Protein AF-U5NB11-F1 (afdb_monomer_lite)

pLDDT: mean 80.28, std 16.68, range [33.47, 97.19]

Organism: NCBI:txid946483

Foldseek 3Di:
DDDDDDDDDDDDDDDDDDDDDDDDDPDDPPCPPPPQFQEEEDEFVADDAPPHHYDPDDPQPDLARQLSSLVVLLVVLVPDVPGQKYKYFYHCLCVVLVDDPPVVSVLVCVCCVVVQAQKEFAFDALLCLQQAQAQLLVCCVQPPCLLVLLVLLCVLLVFPPQHSQARAASLLGGDLGMMMGGNVQRVQLSVVLVSSVVSCCVPPDPVSSCQQRPSDDPPSDDRSVSSSSRNVVNSCQQPSVVPGAYEHGYRPVCVPPPPDVLSVVSNVLSNCCLAVVPPVSVVVSLVSSLVVCCVPVNDVVCVVCVCSSDPVDHHRDHHRPRGD

Radius of gyration: 30.48 Å; chains: 1; bounding box: 105×106×72 Å

Structure (mmCIF, N/CA/C/O backbone):
data_AF-U5NB11-F1
#
_entry.id   AF-U5NB11-F1
#
loop_
_atom_site.group_PDB
_atom_site.id
_atom_site.type_symbol
_atom_site.label_atom_id
_atom_site.label_alt_id
_atom_site.label_comp_id
_atom_site.label_asym_id
_atom_site.label_entity_id
_atom_site.label_seq_id
_atom_site.pdbx_PDB_ins_code
_atom_site.Cartn_x
_atom_site.Cartn_y
_atom_site.Cartn_z
_atom_site.occupancy
_atom_site.B_iso_or_equiv
_atom_site.auth_seq_id
_atom_site.auth_comp_id
_atom_site.auth_asym_id
_atom_site.auth_atom_id
_atom_site.pdbx_PDB_model_num
ATOM 1 N N . MET A 1 1 ? -79.108 80.797 36.457 1.00 35.41 1 MET A N 1
ATOM 2 C CA . MET A 1 1 ? -79.088 79.930 37.656 1.00 35.41 1 MET A CA 1
ATOM 3 C C . MET A 1 1 ? -77.693 79.341 37.840 1.00 35.41 1 MET A C 1
ATOM 5 O O . MET A 1 1 ? -77.144 78.838 36.875 1.00 35.41 1 MET A O 1
ATOM 9 N N . ALA A 1 2 ? -77.176 79.454 39.068 1.00 38.00 2 ALA A N 1
ATOM 10 C CA . ALA A 1 2 ? -76.042 78.756 39.694 1.00 38.00 2 ALA A CA 1
ATOM 11 C C . ALA A 1 2 ? -74.640 78.789 39.040 1.00 38.00 2 ALA A C 1
ATOM 13 O O . ALA A 1 2 ? -74.229 77.910 38.292 1.00 38.00 2 ALA A O 1
ATOM 14 N N . THR A 1 3 ? -73.869 79.775 39.501 1.00 40.38 3 THR A N 1
ATOM 15 C CA . THR A 1 3 ? -72.422 79.722 39.758 1.00 40.38 3 THR A CA 1
ATOM 16 C C . THR A 1 3 ? -72.027 78.624 40.760 1.00 40.38 3 THR A C 1
ATOM 18 O O . THR A 1 3 ? -72.857 78.233 41.581 1.00 40.38 3 THR A O 1
ATOM 21 N N . ARG A 1 4 ? -70.724 78.269 40.764 1.00 33.97 4 ARG A N 1
ATOM 22 C CA . ARG A 1 4 ? -69.849 77.749 41.861 1.00 33.97 4 ARG A CA 1
ATOM 23 C C . ARG A 1 4 ? -69.065 76.513 41.393 1.00 33.97 4 ARG A C 1
ATOM 25 O O . ARG A 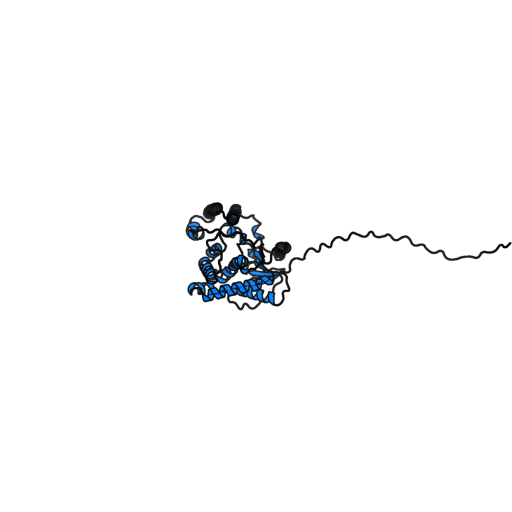1 4 ? -69.596 75.720 40.641 1.00 33.97 4 ARG A O 1
ATOM 32 N N . LYS A 1 5 ? -67.836 76.216 41.815 1.00 35.12 5 LYS A N 1
ATOM 33 C CA . LYS A 1 5 ? -66.834 76.788 42.740 1.00 35.12 5 LYS A CA 1
ATOM 34 C C . LYS A 1 5 ? -65.527 76.017 42.443 1.00 35.12 5 LYS A C 1
ATOM 36 O O . LYS A 1 5 ? -65.604 74.842 42.099 1.00 35.12 5 LYS A O 1
ATOM 41 N N . ALA A 1 6 ? -64.362 76.635 42.633 1.00 43.00 6 ALA A N 1
ATOM 42 C CA . ALA A 1 6 ? -63.059 75.946 42.675 1.00 43.00 6 ALA A CA 1
ATOM 43 C C . ALA A 1 6 ? -62.952 74.971 43.877 1.00 43.00 6 ALA A C 1
ATOM 45 O O . ALA A 1 6 ? -63.687 75.162 44.855 1.00 43.00 6 ALA A O 1
ATOM 46 N N . PRO A 1 7 ? -62.058 73.953 43.837 1.00 42.66 7 PRO A N 1
ATOM 47 C CA . PRO A 1 7 ? -60.785 74.073 44.578 1.00 42.66 7 PRO A CA 1
ATOM 48 C C . PRO A 1 7 ? -59.548 73.329 43.987 1.00 42.66 7 PRO A C 1
ATOM 50 O O . PRO A 1 7 ? -59.654 72.490 43.100 1.00 42.66 7 PRO A O 1
ATOM 53 N N . SER A 1 8 ? -58.377 73.690 44.533 1.00 33.47 8 SER A N 1
ATOM 54 C CA . SER A 1 8 ? -56.966 73.346 44.223 1.00 33.47 8 SER A CA 1
ATOM 55 C C . SER A 1 8 ? -56.512 71.877 44.499 1.00 33.47 8 SER A C 1
ATOM 57 O O . SER A 1 8 ? -57.342 71.024 44.795 1.00 33.47 8 SER A O 1
ATOM 59 N N . PRO A 1 9 ? -55.193 71.554 44.518 1.00 46.91 9 PRO A N 1
ATOM 60 C CA . PRO A 1 9 ? -54.337 71.152 43.392 1.00 46.91 9 PRO A CA 1
ATOM 61 C C . PRO A 1 9 ? -53.817 69.693 43.521 1.00 46.91 9 PRO A C 1
ATOM 63 O O . PRO A 1 9 ? -53.744 69.149 44.622 1.00 46.91 9 PRO A O 1
ATOM 66 N N . LYS A 1 10 ? -53.368 69.053 42.425 1.00 37.28 10 LYS A N 1
ATOM 67 C CA . LYS A 1 10 ? -52.616 67.779 42.490 1.00 37.28 10 LYS A CA 1
ATOM 68 C C . LYS A 1 10 ? -51.433 67.721 41.516 1.00 37.28 10 LYS A C 1
ATOM 70 O O . LYS A 1 10 ? -51.580 67.960 40.325 1.00 37.28 10 LYS A O 1
ATOM 75 N N . ALA A 1 11 ? -50.290 67.388 42.117 1.00 37.72 11 ALA A N 1
ATOM 76 C CA . ALA A 1 11 ? -49.026 66.842 41.620 1.00 37.72 11 ALA A CA 1
ATOM 77 C C . ALA A 1 11 ? -48.863 66.587 40.105 1.00 37.72 11 ALA A C 1
ATOM 79 O O . ALA A 1 11 ? -49.528 65.738 39.515 1.00 37.72 11 ALA A O 1
ATOM 80 N N . SER A 1 12 ? -47.853 67.248 39.530 1.00 38.22 12 SER A N 1
ATOM 81 C CA . SER A 1 12 ? -47.326 67.010 38.184 1.00 38.22 12 SER A CA 1
ATOM 82 C C . SER A 1 12 ? -46.576 65.680 38.091 1.00 38.22 12 SER A C 1
ATOM 84 O O . SER A 1 12 ? -45.553 65.474 38.745 1.00 38.22 12 SER A O 1
ATOM 86 N N . ALA A 1 13 ? -47.067 64.794 37.224 1.00 42.28 13 ALA A N 1
ATOM 87 C CA . ALA A 1 13 ? -46.410 63.556 36.833 1.00 42.28 13 ALA A CA 1
ATOM 88 C C . ALA A 1 13 ? -45.327 63.813 35.770 1.00 42.28 13 ALA A C 1
ATOM 90 O O . ALA A 1 13 ? -45.546 64.485 34.761 1.00 42.28 13 ALA A O 1
ATOM 91 N N . ARG A 1 14 ? -44.145 63.246 36.016 1.00 38.69 14 ARG A N 1
ATOM 92 C CA . ARG A 1 14 ? -42.940 63.291 35.182 1.00 38.69 14 ARG A CA 1
ATOM 93 C C . ARG A 1 14 ? -43.088 62.279 34.036 1.00 38.69 14 ARG A C 1
ATOM 95 O O . ARG A 1 14 ? -43.237 61.086 34.283 1.00 38.69 14 ARG A O 1
ATOM 102 N N . ARG A 1 15 ? -43.091 62.756 32.789 1.00 37.47 15 ARG A N 1
ATOM 103 C CA . ARG A 1 15 ? -43.311 61.949 31.576 1.00 37.47 15 ARG A CA 1
ATOM 104 C C . ARG A 1 15 ? -41.978 61.388 31.062 1.00 37.47 15 ARG A C 1
ATOM 106 O O . ARG A 1 15 ? -41.035 62.145 30.851 1.00 37.47 15 ARG A O 1
ATOM 113 N N . ALA A 1 16 ? -41.915 60.066 30.905 1.00 39.34 16 ALA A N 1
ATOM 114 C CA . ALA A 1 16 ? -40.764 59.321 30.399 1.00 39.34 16 ALA A CA 1
ATOM 115 C C . ALA A 1 16 ? -40.600 59.468 28.873 1.00 39.34 16 ALA A C 1
ATOM 117 O O . ALA A 1 16 ? -41.586 59.567 28.139 1.00 39.34 16 ALA A O 1
ATOM 118 N N . ALA A 1 17 ? -39.343 59.483 28.425 1.00 38.22 17 ALA A N 1
ATOM 119 C CA . ALA A 1 17 ? -38.924 59.575 27.029 1.00 38.22 17 ALA A CA 1
ATOM 120 C C . ALA A 1 17 ? -39.025 58.212 26.300 1.00 38.22 17 ALA A C 1
ATOM 122 O O . ALA A 1 17 ? -38.938 57.167 26.949 1.00 38.22 17 ALA A O 1
ATOM 123 N N . PRO A 1 18 ? -39.221 58.201 24.967 1.00 40.00 18 PRO A N 1
ATOM 124 C CA . PRO A 1 18 ? -39.511 56.989 24.203 1.00 40.00 18 PRO A CA 1
ATOM 125 C C . PRO A 1 18 ? -38.287 56.084 23.985 1.00 40.00 18 PRO A C 1
ATOM 127 O O . PRO A 1 18 ? -37.200 56.530 23.626 1.00 40.00 18 PRO A O 1
ATOM 130 N N . SER A 1 19 ? -38.529 54.785 24.177 1.00 39.59 19 SER A N 1
ATOM 131 C CA . SER A 1 19 ? -37.620 53.658 23.960 1.00 39.59 19 SER A CA 1
ATOM 132 C C . SER A 1 19 ? -37.283 53.479 22.474 1.00 39.59 19 SER A C 1
ATOM 134 O O . SER A 1 19 ? -38.173 53.378 21.627 1.00 39.59 19 SER A O 1
ATOM 136 N N . GLN A 1 20 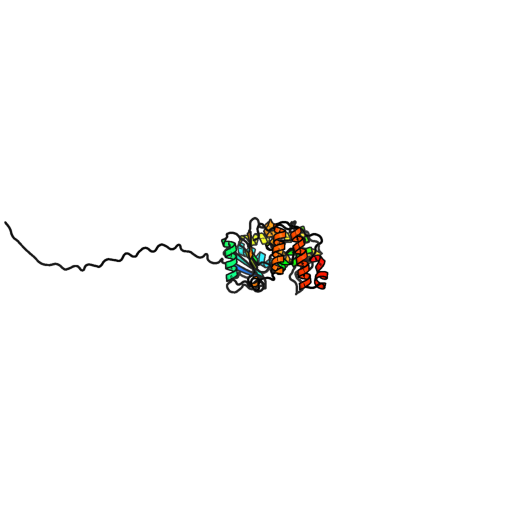? -35.985 53.429 22.164 1.00 41.19 20 GLN A N 1
ATOM 137 C CA . GLN A 1 20 ? -35.462 53.056 20.854 1.00 41.19 20 GLN A CA 1
ATOM 138 C C . GLN A 1 20 ? -35.660 51.550 20.630 1.00 41.19 20 GLN A C 1
ATOM 140 O O . GLN A 1 20 ? -35.106 50.716 21.344 1.00 41.19 20 GLN A O 1
ATOM 145 N N . ARG A 1 21 ? -36.461 51.210 19.616 1.00 36.12 21 ARG A N 1
ATOM 146 C CA . ARG A 1 21 ? -36.607 49.855 19.074 1.00 36.12 21 ARG A CA 1
ATOM 147 C C . ARG A 1 21 ? -35.283 49.438 18.428 1.00 36.12 21 ARG A C 1
ATOM 149 O O . ARG A 1 21 ? -34.908 49.986 17.395 1.00 36.12 21 ARG A O 1
ATOM 156 N N . ALA A 1 22 ? -34.597 48.470 19.029 1.00 39.66 22 ALA A N 1
ATOM 157 C CA . ALA A 1 22 ? -33.472 47.787 18.407 1.00 39.66 22 ALA A CA 1
ATOM 158 C C . ALA A 1 22 ? -33.964 47.011 17.175 1.00 39.66 22 ALA A C 1
ATOM 160 O O . ALA A 1 22 ? -34.903 46.216 17.260 1.00 39.66 22 ALA A O 1
ATOM 161 N N . ALA A 1 23 ? -33.344 47.285 16.029 1.00 38.03 23 ALA A N 1
ATOM 162 C CA . ALA A 1 23 ? -33.540 46.536 14.802 1.00 38.03 23 ALA A CA 1
ATOM 163 C C . ALA A 1 23 ? -33.075 45.087 15.006 1.00 38.03 23 ALA A C 1
ATOM 165 O O . ALA A 1 23 ? -31.992 44.832 15.530 1.00 38.03 23 ALA A O 1
ATOM 166 N N . SER A 1 24 ? -33.922 44.144 14.610 1.00 39.50 24 SER A N 1
ATOM 167 C CA . SER A 1 24 ? -33.638 42.715 14.612 1.00 39.50 24 SER A CA 1
ATOM 168 C C . SER A 1 24 ? -32.530 42.430 13.598 1.00 39.50 24 SER A C 1
ATOM 170 O O . SER A 1 24 ? -32.751 42.552 12.394 1.00 39.50 24 SER A O 1
ATOM 172 N N . SER A 1 25 ? -31.335 42.080 14.072 1.00 38.50 25 SER A N 1
ATOM 173 C CA . SER A 1 25 ? -30.270 41.575 13.206 1.00 38.50 25 SER A CA 1
ATOM 174 C C . SER A 1 25 ? -30.747 40.304 12.492 1.00 38.50 25 SER A C 1
ATOM 176 O O . SER A 1 25 ? -31.336 39.437 13.145 1.00 38.50 25 SER A O 1
ATOM 178 N N . PRO A 1 26 ? -30.503 40.146 11.180 1.00 39.66 26 PRO A N 1
ATOM 179 C CA . PRO A 1 26 ? -30.764 38.885 10.503 1.00 39.66 26 PRO A CA 1
ATOM 180 C C . PRO A 1 26 ? -29.891 37.799 11.139 1.00 39.66 26 PRO A C 1
ATOM 182 O O . PRO A 1 26 ? -28.684 37.982 11.303 1.00 39.66 26 PRO A O 1
ATOM 185 N N . HIS A 1 27 ? -30.512 36.682 11.531 1.00 40.38 27 HIS A N 1
ATOM 186 C CA . HIS A 1 27 ? -29.803 35.483 11.961 1.00 40.38 27 HIS A CA 1
ATOM 187 C C . HIS A 1 27 ? -28.829 35.068 10.856 1.00 40.38 27 HIS A C 1
ATOM 189 O O . HIS A 1 27 ? -29.237 34.542 9.821 1.00 40.38 27 HIS A O 1
ATOM 195 N N . ALA A 1 28 ? -27.540 35.319 11.080 1.00 37.75 28 ALA A N 1
ATOM 196 C CA . ALA A 1 28 ? -26.491 34.667 10.323 1.00 37.75 28 ALA A CA 1
ATOM 197 C C . ALA A 1 28 ? -26.665 33.152 10.521 1.00 37.75 28 ALA A C 1
ATOM 199 O O . ALA A 1 28 ? -26.820 32.719 11.670 1.00 37.75 28 ALA A O 1
ATOM 200 N N . PRO A 1 29 ? -26.681 32.339 9.451 1.00 39.53 29 PRO A N 1
ATOM 201 C CA . PRO A 1 29 ? -26.640 30.897 9.614 1.00 39.53 29 PRO A CA 1
ATOM 202 C C . PRO A 1 29 ? -25.387 30.572 10.423 1.00 39.53 29 PRO A C 1
ATOM 204 O O . PRO A 1 29 ? -24.291 31.020 10.084 1.00 39.53 29 PRO A O 1
ATOM 207 N N . SER A 1 30 ? -25.553 29.838 11.522 1.00 39.22 30 SER A N 1
ATOM 208 C CA . SER A 1 30 ? -24.431 29.300 12.275 1.00 39.22 30 SER A CA 1
ATOM 209 C C . SER A 1 30 ? -23.677 28.342 11.359 1.00 39.22 30 SER A C 1
ATOM 211 O O . SER A 1 30 ? -24.025 27.167 11.240 1.00 39.22 30 SER A O 1
ATOM 213 N N . SER A 1 31 ? -22.658 28.854 10.679 1.00 37.19 31 SER A N 1
ATOM 214 C CA . SER A 1 31 ? -21.629 28.057 10.036 1.00 37.19 31 SER A CA 1
ATOM 215 C C . SER A 1 31 ? -20.806 27.419 11.152 1.00 37.19 31 SER A C 1
ATOM 217 O O . SER A 1 31 ? -19.738 27.909 11.516 1.00 37.19 31 SER A O 1
ATOM 219 N N . SER A 1 32 ? -21.334 26.364 11.776 1.00 42.25 32 SER A N 1
ATOM 220 C CA . SER A 1 32 ? -20.496 25.476 12.566 1.00 42.25 32 SER A CA 1
ATOM 221 C C . SER A 1 32 ? -19.548 24.824 11.573 1.00 42.25 32 SER A C 1
ATOM 223 O O . SER A 1 32 ? -19.945 23.918 10.839 1.00 42.25 32 SER A O 1
ATOM 225 N N . THR A 1 33 ? -18.323 25.334 11.492 1.00 49.16 33 THR A N 1
ATOM 226 C CA . THR A 1 33 ? -17.246 24.647 10.789 1.00 49.16 33 THR A CA 1
ATOM 227 C C . THR A 1 33 ? -17.216 23.219 11.334 1.00 49.16 33 THR A C 1
ATOM 229 O O . THR A 1 33 ? -17.163 23.066 12.560 1.00 49.16 33 THR A O 1
ATOM 232 N N . PRO A 1 34 ? -17.335 22.178 10.490 1.00 56.59 34 PRO A N 1
ATOM 233 C CA . PRO A 1 34 ? -17.268 20.810 10.977 1.00 56.59 34 PRO A CA 1
ATOM 234 C C . PRO A 1 34 ? -15.948 20.648 11.729 1.00 56.59 34 PRO A C 1
ATOM 236 O O . PRO A 1 34 ? -14.882 20.965 11.202 1.00 56.59 34 PRO A O 1
ATOM 239 N N . SER A 1 35 ? -16.026 20.238 12.995 1.00 64.44 35 SER A N 1
ATOM 240 C CA . SER A 1 35 ? -14.830 19.970 13.787 1.00 64.44 35 SER A CA 1
ATOM 241 C C . SER A 1 35 ? -14.019 18.878 13.100 1.00 64.44 35 SER A C 1
ATOM 243 O O . SER A 1 35 ? -14.603 17.896 12.639 1.00 64.44 35 SER A O 1
ATOM 245 N N . ALA A 1 36 ? -12.695 19.038 13.057 1.00 67.00 36 ALA A N 1
ATOM 246 C CA . ALA A 1 36 ? -11.798 18.031 12.504 1.00 67.00 36 ALA A CA 1
ATOM 247 C C . ALA A 1 36 ? -12.084 16.640 13.112 1.00 67.00 36 ALA A C 1
ATOM 249 O O . ALA A 1 36 ? -12.429 16.544 14.299 1.00 67.00 36 ALA A O 1
ATOM 250 N N . PRO A 1 37 ? -11.956 15.564 12.320 1.00 74.50 37 PRO A N 1
ATOM 251 C CA . PRO A 1 37 ? -12.309 14.224 12.745 1.00 74.50 37 PRO A CA 1
ATOM 252 C C . PRO A 1 37 ? -11.405 13.811 13.903 1.00 74.50 37 PRO A C 1
ATOM 254 O O . PRO A 1 37 ? -10.184 13.975 13.857 1.00 74.50 37 PRO A O 1
ATOM 257 N N . GLN A 1 38 ? -11.998 13.247 14.954 1.00 80.88 38 GLN A N 1
ATOM 258 C CA . GLN A 1 38 ? -11.214 12.676 16.042 1.00 80.88 38 GLN A CA 1
ATOM 259 C C . GLN A 1 38 ? -10.633 11.331 15.598 1.00 80.88 38 GLN A C 1
ATOM 261 O O . GLN A 1 38 ? -11.358 10.341 15.489 1.00 80.88 38 GLN A O 1
ATOM 266 N N . ILE A 1 39 ? -9.317 11.299 15.369 1.00 87.50 39 ILE A N 1
ATOM 267 C CA . ILE A 1 39 ? -8.576 10.081 15.025 1.00 87.50 39 ILE A CA 1
ATOM 268 C C . ILE A 1 39 ? -7.884 9.529 16.276 1.00 87.50 39 ILE A C 1
ATOM 270 O O . ILE A 1 39 ? -7.137 10.240 16.957 1.00 87.50 39 ILE A O 1
ATOM 274 N N . ARG A 1 40 ? -8.109 8.244 16.571 1.00 87.69 40 ARG A N 1
ATOM 275 C CA . ARG A 1 40 ? -7.400 7.513 17.634 1.00 87.69 40 ARG A CA 1
ATOM 276 C C . ARG A 1 40 ? -6.324 6.606 17.058 1.00 87.69 40 ARG A C 1
ATOM 278 O O . ARG A 1 40 ? -6.609 5.817 16.168 1.00 87.69 40 ARG A O 1
ATOM 285 N N . TRP A 1 41 ? -5.116 6.684 17.597 1.00 86.38 41 TRP A N 1
ATOM 286 C CA . TRP A 1 41 ? -3.919 6.133 16.968 1.00 86.38 41 TRP A CA 1
ATOM 287 C C . TRP A 1 41 ? -3.348 4.929 17.703 1.00 86.38 41 TRP A C 1
ATOM 289 O O . TRP A 1 41 ? -3.140 4.983 18.912 1.00 86.38 41 TRP A O 1
ATOM 299 N N . TYR A 1 42 ? -3.022 3.881 16.956 1.00 82.69 42 TYR A N 1
ATOM 300 C CA . TYR A 1 42 ? -2.186 2.774 17.395 1.00 82.69 42 TYR A CA 1
ATOM 301 C C . TYR A 1 42 ? -0.841 2.848 16.667 1.00 82.69 42 TYR A C 1
ATOM 303 O O . TYR A 1 42 ? -0.805 2.862 15.436 1.00 82.69 42 TYR A O 1
ATOM 311 N N . ALA A 1 43 ? 0.259 2.912 17.414 1.00 80.25 43 ALA A N 1
ATOM 312 C CA . ALA A 1 43 ? 1.605 2.959 16.848 1.00 80.25 43 ALA A CA 1
ATOM 313 C C . ALA A 1 43 ? 2.335 1.629 17.072 1.00 80.25 43 ALA A C 1
ATOM 315 O O . ALA A 1 43 ? 2.211 1.038 18.145 1.00 80.25 43 ALA A O 1
ATOM 316 N N . TYR A 1 44 ? 3.081 1.151 16.070 1.00 71.62 44 TYR A N 1
ATOM 317 C CA . TYR A 1 44 ? 3.755 -0.151 16.125 1.00 71.62 44 TYR A CA 1
ATOM 318 C C . TYR A 1 44 ? 4.988 -0.224 15.203 1.00 71.62 44 TYR A C 1
ATOM 320 O O . TYR A 1 44 ? 4.939 0.169 14.042 1.00 71.62 44 TYR A O 1
ATOM 328 N N . PRO A 1 45 ? 6.104 -0.755 15.711 1.00 64.31 45 PRO A N 1
ATOM 329 C CA . PRO A 1 45 ? 6.777 -0.215 16.890 1.00 64.31 45 PRO A CA 1
ATOM 330 C C . PRO A 1 45 ? 7.139 1.267 16.655 1.00 64.31 45 PRO A C 1
ATOM 332 O O . PRO A 1 45 ? 8.288 1.607 16.418 1.00 64.31 45 PRO A O 1
ATOM 335 N N . GLY A 1 46 ? 6.146 2.160 16.675 1.00 67.88 46 GLY A N 1
ATOM 336 C CA . GLY A 1 46 ? 6.323 3.592 16.416 1.00 67.88 46 GLY A CA 1
ATOM 337 C C . GLY A 1 46 ? 5.841 4.462 17.563 1.00 67.88 46 GLY A C 1
ATOM 338 O O . GLY A 1 46 ? 5.377 3.969 18.592 1.00 67.88 46 GLY A O 1
ATOM 339 N N . THR A 1 47 ? 5.908 5.776 17.367 1.00 77.88 47 THR A N 1
ATOM 340 C CA . THR A 1 47 ? 5.352 6.756 18.302 1.00 77.88 47 THR A CA 1
ATOM 341 C C . THR A 1 47 ? 4.154 7.470 17.689 1.00 77.88 47 THR A C 1
ATOM 343 O O . THR A 1 47 ? 4.055 7.696 16.483 1.00 77.88 47 THR A O 1
ATOM 346 N N . VAL A 1 48 ? 3.193 7.810 18.542 1.00 83.00 48 VAL A N 1
ATOM 347 C CA . VAL A 1 48 ? 2.073 8.666 18.159 1.00 83.00 48 VAL A CA 1
ATOM 348 C C . VAL A 1 48 ? 2.567 10.114 18.186 1.00 83.00 48 VAL A C 1
ATOM 350 O O . VAL A 1 48 ? 3.129 10.548 19.191 1.00 83.00 48 VAL A O 1
ATOM 353 N N . ALA A 1 49 ? 2.383 10.852 17.087 1.00 82.25 49 ALA A N 1
ATOM 354 C CA . ALA A 1 49 ? 2.830 12.240 16.988 1.00 82.25 49 ALA A CA 1
ATOM 355 C C . ALA A 1 49 ? 2.177 13.146 18.057 1.00 82.25 49 ALA A C 1
ATOM 357 O O . ALA A 1 49 ? 1.041 12.890 18.474 1.00 82.25 49 ALA A O 1
ATOM 358 N N . PRO A 1 50 ? 2.839 14.239 18.483 1.00 81.12 50 PRO A N 1
ATOM 359 C CA . PRO A 1 50 ? 2.224 15.232 19.359 1.00 81.12 50 PRO A CA 1
ATOM 360 C C . PRO A 1 50 ? 0.889 15.741 18.794 1.00 81.12 50 PRO A C 1
ATOM 362 O O . PRO A 1 50 ? 0.781 16.040 17.606 1.00 81.12 50 PRO A O 1
ATOM 365 N N . GLY A 1 51 ? -0.135 15.834 19.646 1.00 79.94 51 GLY A N 1
ATOM 366 C CA . GLY A 1 51 ? -1.490 16.249 19.252 1.00 79.94 51 GLY A CA 1
ATOM 367 C C . GLY A 1 51 ? -2.406 15.111 18.783 1.00 79.94 51 GLY A C 1
ATOM 368 O O . GLY A 1 51 ? -3.616 15.310 18.690 1.00 79.94 51 GLY A O 1
ATOM 369 N N . CYS A 1 52 ? -1.879 13.906 18.556 1.00 84.62 52 CYS A N 1
ATOM 370 C CA . CYS A 1 52 ? -2.694 12.721 18.303 1.00 84.62 52 CYS A CA 1
ATOM 371 C C . CYS A 1 52 ? -3.182 12.081 19.614 1.00 84.62 52 CYS A C 1
ATOM 373 O O . CYS A 1 52 ? -2.490 12.073 20.632 1.00 84.62 52 CYS A O 1
ATOM 375 N N . THR A 1 53 ? -4.374 11.478 19.582 1.00 84.38 53 THR A N 1
ATOM 376 C CA . THR A 1 53 ? -4.895 10.703 20.719 1.00 84.38 53 THR A CA 1
ATOM 377 C C . THR A 1 53 ? -4.446 9.251 20.600 1.00 84.38 53 THR A C 1
ATOM 379 O O . THR A 1 53 ? -4.951 8.521 19.748 1.00 84.38 53 THR A O 1
ATOM 382 N N . ALA A 1 54 ? -3.514 8.817 21.448 1.00 86.25 54 ALA A N 1
ATOM 383 C CA . ALA A 1 54 ? -3.044 7.433 21.460 1.00 86.25 54 ALA A CA 1
ATOM 384 C C . ALA A 1 54 ? -4.101 6.466 22.024 1.00 86.25 54 ALA A C 1
ATOM 386 O O . ALA A 1 54 ? -4.818 6.772 22.982 1.00 86.25 54 ALA A O 1
ATOM 387 N N . LEU A 1 55 ? -4.179 5.274 21.440 1.00 82.44 55 LEU A N 1
ATOM 388 C CA . LEU A 1 55 ? -4.839 4.123 22.036 1.00 82.44 55 LEU A CA 1
ATOM 389 C C . LEU A 1 55 ? -3.913 3.481 23.076 1.00 82.44 55 LEU A C 1
ATOM 391 O O . LEU A 1 55 ? -2.691 3.557 22.938 1.00 82.44 55 LEU A O 1
ATOM 395 N N . PRO A 1 56 ? -4.476 2.837 24.113 1.00 76.50 56 PRO A N 1
ATOM 396 C CA . PRO A 1 56 ? -3.679 2.049 25.039 1.00 76.50 56 PRO A CA 1
ATOM 397 C C . PRO A 1 56 ? -2.885 0.994 24.272 1.00 76.50 56 PRO A C 1
ATOM 399 O O . PRO A 1 56 ? -3.438 0.342 23.383 1.00 76.50 56 PRO A O 1
ATOM 402 N N . ALA A 1 57 ? -1.618 0.809 24.643 1.00 67.75 57 ALA A N 1
ATOM 403 C CA . ALA A 1 57 ? -0.837 -0.315 24.149 1.00 67.75 57 ALA A CA 1
ATOM 404 C C . ALA A 1 57 ? -1.574 -1.613 24.500 1.00 67.75 57 ALA A C 1
ATOM 406 O O . ALA A 1 57 ? -1.958 -1.826 25.654 1.00 67.75 57 ALA A O 1
ATOM 407 N N . LEU A 1 58 ? -1.807 -2.454 23.498 1.00 64.62 58 LEU A N 1
ATOM 408 C CA . LEU A 1 58 ? -2.315 -3.799 23.706 1.00 64.62 58 LEU A CA 1
ATOM 409 C C . LEU A 1 58 ? -1.116 -4.752 23.702 1.00 64.62 58 LEU A C 1
ATOM 411 O O . LEU A 1 58 ? -0.146 -4.498 22.983 1.00 64.62 58 LEU A O 1
ATOM 415 N N . PRO A 1 59 ? -1.132 -5.811 24.528 1.00 59.09 59 PRO A N 1
ATOM 416 C CA . PRO A 1 59 ? -0.076 -6.808 24.488 1.00 59.09 59 PRO A CA 1
ATOM 417 C C . PRO A 1 59 ? -0.004 -7.372 23.067 1.00 59.09 59 PRO A C 1
ATOM 419 O O . PRO A 1 59 ? -1.003 -7.849 22.529 1.00 59.09 59 PRO A O 1
ATOM 422 N N . ALA A 1 60 ? 1.164 -7.255 22.437 1.00 57.31 60 ALA A N 1
ATOM 423 C CA . ALA A 1 60 ? 1.413 -7.904 21.161 1.00 57.31 60 ALA A CA 1
ATOM 424 C C . ALA A 1 60 ? 1.549 -9.405 21.437 1.00 57.31 60 ALA A C 1
ATOM 426 O O . ALA A 1 60 ? 2.581 -9.861 21.918 1.00 57.31 60 ALA A O 1
ATOM 427 N N . GLU A 1 61 ? 0.472 -10.155 21.209 1.00 60.94 61 GLU A N 1
ATOM 428 C CA . GLU A 1 61 ? 0.479 -11.621 21.321 1.00 60.94 61 GLU A CA 1
ATOM 429 C C . GLU A 1 61 ? 1.094 -12.282 20.078 1.00 60.94 61 GLU A C 1
ATOM 431 O O . GLU A 1 61 ? 1.507 -13.439 20.121 1.00 60.94 61 GLU A O 1
ATOM 436 N N . ASP A 1 62 ? 1.190 -11.535 18.977 1.00 65.25 62 ASP A N 1
ATOM 437 C CA . ASP A 1 62 ? 1.745 -12.010 17.719 1.00 65.25 62 ASP A CA 1
ATOM 438 C C . ASP A 1 62 ? 3.230 -11.703 17.588 1.00 65.25 62 ASP A C 1
ATOM 440 O O . ASP A 1 62 ? 3.680 -10.581 17.823 1.00 65.25 62 ASP A O 1
ATOM 444 N N . ALA A 1 63 ? 3.978 -12.681 17.074 1.00 65.62 63 ALA A N 1
ATOM 445 C CA . ALA A 1 63 ? 5.369 -12.476 16.700 1.00 65.62 63 ALA A CA 1
ATOM 446 C C . ALA A 1 63 ? 5.518 -11.374 15.638 1.00 65.62 63 ALA A C 1
ATOM 448 O O . ALA A 1 63 ? 6.528 -10.675 15.622 1.00 65.62 63 ALA A O 1
ATOM 449 N N . CYS A 1 64 ? 4.531 -11.215 14.748 1.00 78.12 64 CYS A N 1
ATOM 450 C CA . CYS A 1 64 ? 4.476 -10.171 13.725 1.00 78.12 64 CYS A CA 1
ATOM 451 C C . CYS A 1 64 ? 3.867 -8.881 14.293 1.00 78.12 64 CYS A C 1
ATOM 453 O O . CYS A 1 64 ? 2.664 -8.827 14.563 1.00 78.12 64 CYS A O 1
ATOM 455 N N . ALA A 1 65 ? 4.684 -7.834 14.436 1.00 78.56 65 ALA A N 1
ATOM 456 C CA . ALA A 1 65 ? 4.263 -6.572 15.045 1.00 78.56 65 ALA A CA 1
ATOM 457 C C . ALA A 1 65 ? 3.119 -5.896 14.270 1.00 78.56 65 ALA A C 1
ATOM 459 O O . ALA A 1 65 ? 2.184 -5.389 14.892 1.00 78.56 65 ALA A O 1
ATOM 460 N N . THR A 1 66 ? 3.154 -5.931 12.931 1.00 84.38 66 THR A N 1
ATOM 461 C CA . THR A 1 66 ? 2.100 -5.351 12.079 1.00 84.38 66 THR A CA 1
ATOM 462 C C . THR A 1 66 ? 0.768 -6.054 12.265 1.00 84.38 66 THR A C 1
ATOM 464 O O . THR A 1 66 ? -0.255 -5.412 12.508 1.00 84.38 66 THR A O 1
ATOM 467 N N . LEU A 1 67 ? 0.775 -7.385 12.193 1.00 87.06 67 LEU A N 1
ATOM 468 C CA . LEU A 1 67 ? -0.439 -8.184 12.323 1.00 87.06 67 LEU A CA 1
ATOM 469 C C . LEU A 1 67 ? -1.030 -8.078 13.734 1.00 87.06 67 LEU A C 1
ATOM 471 O O . LEU A 1 67 ? -2.239 -7.889 13.880 1.00 87.06 67 LEU A O 1
ATOM 475 N N . GLY A 1 68 ? -0.176 -8.111 14.761 1.00 86.69 68 GLY A N 1
ATOM 476 C CA . GLY A 1 68 ? -0.588 -7.904 16.146 1.00 86.69 68 GLY A CA 1
ATOM 477 C C . GLY A 1 68 ? -1.233 -6.534 16.355 1.00 86.69 68 GLY A C 1
ATOM 478 O O . GLY A 1 68 ? -2.294 -6.442 16.970 1.00 86.69 68 GLY A O 1
ATOM 479 N N . ALA A 1 69 ? -0.658 -5.472 15.782 1.00 87.56 69 ALA A N 1
ATOM 480 C CA . ALA A 1 69 ? -1.223 -4.125 15.844 1.00 87.56 69 ALA A CA 1
ATOM 481 C C . ALA A 1 69 ? -2.580 -4.014 15.128 1.00 87.56 69 ALA A C 1
ATOM 483 O O . ALA A 1 69 ? -3.510 -3.401 15.654 1.00 87.56 69 ALA A O 1
ATOM 484 N N . LEU A 1 70 ? -2.729 -4.648 13.963 1.00 90.69 70 LEU A N 1
ATOM 485 C CA . LEU A 1 70 ? -3.997 -4.701 13.230 1.00 90.69 70 LEU A CA 1
ATOM 486 C C . LEU A 1 70 ? -5.090 -5.427 14.022 1.00 90.69 70 LEU A C 1
ATOM 488 O O . LEU A 1 70 ? -6.198 -4.904 14.160 1.00 90.69 70 LEU A O 1
ATOM 492 N N . ARG A 1 71 ? -4.784 -6.599 14.591 1.00 90.69 71 ARG A N 1
ATOM 493 C CA . ARG A 1 71 ? -5.714 -7.373 15.433 1.00 90.69 71 ARG A CA 1
ATOM 494 C C . ARG A 1 71 ? -6.093 -6.620 16.704 1.00 90.69 71 ARG A C 1
ATOM 496 O O . ARG A 1 71 ? -7.273 -6.544 17.053 1.00 90.69 71 ARG A O 1
ATOM 503 N N . ALA A 1 72 ? -5.115 -5.991 17.350 1.00 87.00 72 ALA A N 1
ATOM 504 C CA . ALA A 1 72 ? -5.316 -5.109 18.492 1.00 87.00 72 ALA A CA 1
ATOM 505 C C . ALA A 1 72 ? -6.290 -3.963 18.158 1.00 87.00 72 ALA A C 1
ATOM 507 O O . ALA A 1 72 ? -7.236 -3.700 18.909 1.00 87.00 72 ALA A O 1
ATOM 508 N N . LEU A 1 73 ? -6.111 -3.324 17.000 1.00 88.75 73 LEU A N 1
ATOM 509 C CA . LEU A 1 73 ? -6.969 -2.238 16.537 1.00 88.75 73 LEU A CA 1
ATOM 510 C C . LEU A 1 73 ? -8.383 -2.723 16.185 1.00 88.75 73 LEU A C 1
ATOM 512 O O . LEU A 1 73 ? -9.365 -2.111 16.615 1.00 88.75 73 LEU A O 1
ATOM 516 N N . ALA A 1 74 ? -8.508 -3.859 15.494 1.00 91.00 74 ALA A N 1
ATOM 517 C CA . ALA A 1 74 ? -9.796 -4.493 15.214 1.00 91.00 74 ALA A CA 1
ATOM 518 C C . ALA A 1 74 ? -10.570 -4.783 16.505 1.00 91.00 74 ALA A C 1
ATOM 520 O O . ALA A 1 74 ? -11.726 -4.382 16.645 1.00 91.00 74 ALA A O 1
ATOM 521 N N . HIS A 1 75 ? -9.913 -5.362 17.504 1.00 87.56 75 HIS A N 1
ATOM 522 C CA . HIS A 1 75 ? -10.523 -5.622 18.800 1.00 87.56 75 HIS A CA 1
ATOM 523 C C . HIS A 1 75 ? -10.913 -4.329 19.551 1.00 87.56 75 HIS A C 1
ATOM 525 O O . HIS A 1 75 ? -12.002 -4.238 20.132 1.00 87.56 75 HIS A O 1
ATOM 531 N N . ALA A 1 76 ? -10.069 -3.292 19.511 1.00 84.62 76 ALA A N 1
ATOM 532 C CA . ALA A 1 76 ? -10.362 -1.997 20.129 1.00 84.62 76 ALA A CA 1
ATOM 533 C C . ALA A 1 76 ? -11.592 -1.312 19.504 1.00 84.62 76 ALA A C 1
ATOM 535 O O . ALA A 1 76 ? -12.417 -0.741 20.226 1.00 84.62 76 ALA A O 1
ATOM 536 N N . THR A 1 77 ? -11.739 -1.394 18.179 1.00 87.31 77 THR A N 1
ATOM 537 C CA . THR A 1 77 ? -12.860 -0.785 17.441 1.00 87.31 77 THR A CA 1
ATOM 538 C C . THR A 1 77 ? -14.194 -1.489 17.702 1.00 87.31 77 THR A C 1
ATOM 540 O O . THR A 1 77 ? -15.227 -0.823 17.759 1.00 87.31 77 THR A O 1
ATOM 543 N N . GLN A 1 78 ? -14.180 -2.801 17.959 1.00 84.50 78 GLN A N 1
ATOM 544 C CA . GLN A 1 78 ? -15.379 -3.580 18.288 1.00 84.50 78 GLN A CA 1
ATOM 545 C C . GLN A 1 78 ? -15.910 -3.316 19.705 1.00 84.50 78 GLN A C 1
ATOM 547 O O . GLN A 1 78 ? -17.121 -3.275 19.910 1.00 84.50 78 GLN A O 1
ATOM 552 N N . ARG A 1 79 ? -15.033 -3.131 20.703 1.00 76.44 79 ARG A N 1
ATOM 553 C CA . ARG A 1 79 ? -15.462 -3.007 22.111 1.00 76.44 79 ARG A CA 1
ATOM 554 C C . ARG A 1 79 ? -16.163 -1.687 22.423 1.00 76.44 79 ARG A C 1
ATOM 556 O O . ARG A 1 79 ? -17.102 -1.678 23.216 1.00 76.44 79 ARG A O 1
ATOM 563 N N . LYS A 1 80 ? -15.678 -0.570 21.869 1.00 66.00 80 LYS A N 1
ATOM 564 C CA . LYS A 1 80 ? -16.238 0.777 22.079 1.00 66.00 80 LYS A CA 1
ATOM 565 C C . LYS A 1 80 ? -15.906 1.682 20.881 1.00 66.00 80 LYS A C 1
ATOM 567 O O . LYS A 1 80 ? -14.879 2.368 20.942 1.00 66.00 80 LYS A O 1
ATOM 572 N N . PRO A 1 81 ? -16.755 1.746 19.837 1.00 63.22 81 PRO A N 1
ATOM 573 C CA . PRO A 1 81 ? -16.615 2.733 18.771 1.00 63.22 81 PRO A CA 1
ATOM 574 C C . PRO A 1 81 ? -16.878 4.127 19.357 1.00 63.22 81 PRO A C 1
ATOM 576 O O . PRO A 1 81 ? -18.011 4.573 19.495 1.00 63.22 81 PRO A O 1
ATOM 579 N N . ARG A 1 82 ? -15.812 4.765 19.841 1.00 64.88 82 ARG A N 1
ATOM 580 C CA . ARG A 1 82 ? -15.823 6.073 20.523 1.00 64.88 82 ARG A CA 1
ATOM 581 C C . ARG A 1 82 ? -15.154 7.166 19.693 1.00 64.88 82 ARG A C 1
ATOM 583 O O . ARG A 1 82 ? -15.019 8.283 20.179 1.00 64.88 82 ARG A O 1
ATOM 590 N N . ALA A 1 83 ? -14.667 6.815 18.512 1.00 66.81 83 ALA A N 1
ATOM 591 C CA . ALA A 1 83 ? -14.065 7.718 17.552 1.00 66.81 83 ALA A CA 1
ATOM 592 C C . ALA A 1 83 ? -14.613 7.393 16.166 1.00 66.81 83 ALA A C 1
ATOM 594 O O . ALA A 1 83 ? -14.918 6.233 15.876 1.00 66.81 83 ALA A O 1
ATOM 595 N N . ASP A 1 84 ? -14.704 8.416 15.326 1.00 77.69 84 ASP A N 1
ATOM 596 C CA . ASP A 1 84 ? -15.139 8.262 13.939 1.00 77.69 84 ASP A CA 1
ATOM 597 C C . ASP A 1 84 ? -14.064 7.566 13.096 1.00 77.69 84 ASP A C 1
ATOM 599 O O . ASP A 1 84 ? -14.379 6.832 12.155 1.00 77.69 84 ASP A O 1
ATOM 603 N N . TRP A 1 85 ? -12.798 7.753 13.485 1.00 90.62 85 TRP A N 1
ATOM 604 C CA . TRP A 1 85 ? -11.627 7.274 12.768 1.00 90.62 85 TRP A CA 1
ATOM 605 C C . TRP A 1 85 ? -10.574 6.694 13.705 1.00 90.62 85 TRP A C 1
ATOM 607 O O . TRP A 1 85 ? -10.362 7.139 14.838 1.00 90.62 85 TRP A O 1
ATOM 617 N N . TYR A 1 86 ? -9.878 5.696 13.185 1.00 92.12 86 TYR A N 1
ATOM 618 C CA . TYR A 1 86 ? -8.785 5.013 13.849 1.00 92.12 86 TYR A CA 1
ATOM 619 C C . TYR A 1 86 ? -7.589 5.021 12.907 1.00 92.12 86 TYR A C 1
ATOM 621 O O . TYR A 1 86 ? -7.763 4.868 11.703 1.00 92.12 86 TYR A O 1
ATOM 629 N N . GLY A 1 87 ? -6.399 5.240 13.447 1.00 92.12 87 GLY A N 1
ATOM 630 C CA . GLY A 1 87 ? -5.155 5.319 12.701 1.00 92.12 87 GLY A CA 1
ATOM 631 C C . GLY A 1 87 ? -4.177 4.254 13.167 1.00 92.12 87 GLY A C 1
ATOM 632 O O . GLY A 1 87 ? -4.065 3.977 14.361 1.00 92.12 87 GLY A O 1
ATOM 633 N N . LEU A 1 88 ? -3.459 3.684 12.218 1.00 91.44 88 LEU A N 1
ATOM 634 C CA . LEU A 1 88 ? -2.369 2.752 12.404 1.00 91.44 88 LEU A CA 1
ATOM 635 C C . LEU A 1 88 ? -1.110 3.406 11.824 1.00 91.44 88 LEU A C 1
ATOM 637 O O . LEU A 1 88 ? -1.126 3.840 10.672 1.00 91.44 88 LEU A O 1
ATOM 641 N N . VAL A 1 89 ? -0.040 3.499 12.616 1.00 89.50 89 VAL A N 1
ATOM 642 C CA . VAL A 1 89 ? 1.223 4.126 12.193 1.00 89.50 89 VAL A CA 1
ATOM 643 C C . VAL A 1 89 ? 2.433 3.251 12.513 1.00 89.50 89 VAL A C 1
ATOM 645 O O . VAL A 1 89 ? 2.575 2.760 13.635 1.00 89.50 89 VAL A O 1
ATOM 648 N N . GLY A 1 90 ? 3.287 3.057 11.506 1.00 84.19 90 GLY A N 1
ATOM 649 C CA . GLY A 1 90 ? 4.545 2.318 11.618 1.00 84.19 90 GLY A CA 1
ATOM 650 C C . GLY A 1 90 ? 5.645 3.094 12.358 1.00 84.19 90 GLY A C 1
ATOM 651 O O . GLY A 1 90 ? 5.496 4.287 12.628 1.00 84.19 90 GLY A O 1
ATOM 652 N N . THR A 1 91 ? 6.781 2.440 12.625 1.00 76.75 91 THR A N 1
ATOM 653 C CA . THR A 1 91 ? 7.961 2.977 13.344 1.00 76.75 91 THR A CA 1
ATOM 654 C C . THR A 1 91 ? 8.340 4.406 12.965 1.00 76.75 91 THR A C 1
ATOM 656 O O . THR A 1 91 ? 8.506 5.259 13.832 1.00 76.75 91 THR A O 1
ATOM 659 N N . GLU A 1 92 ? 8.443 4.674 11.665 1.00 80.75 92 GLU A N 1
ATOM 660 C CA . GLU A 1 92 ? 8.905 5.955 11.123 1.00 80.75 92 GLU A CA 1
ATOM 661 C C . GLU A 1 92 ? 7.822 6.656 10.300 1.00 80.75 92 GLU A C 1
ATOM 663 O O . GLU A 1 92 ? 8.127 7.540 9.501 1.00 80.75 92 GLU A O 1
ATOM 668 N N . GLY A 1 93 ? 6.553 6.269 10.477 1.00 83.44 93 GLY A N 1
ATOM 669 C CA . GLY A 1 93 ? 5.491 6.666 9.558 1.00 83.44 93 GLY A CA 1
ATOM 670 C C . GLY A 1 93 ? 5.357 8.181 9.416 1.00 83.44 93 GLY A C 1
ATOM 671 O O . GLY A 1 93 ? 5.332 8.683 8.302 1.00 83.44 93 GLY A O 1
ATOM 672 N N . TRP A 1 94 ? 5.389 8.920 10.527 1.00 87.31 94 TRP A N 1
ATOM 673 C CA . TRP A 1 94 ? 5.319 10.387 10.518 1.00 87.31 94 TRP A CA 1
ATOM 674 C C . TRP A 1 94 ? 6.504 11.047 9.809 1.00 87.31 94 TRP A C 1
ATOM 676 O O . TRP A 1 94 ? 6.318 11.979 9.029 1.00 87.31 94 TRP A O 1
ATOM 686 N N . THR A 1 95 ? 7.718 10.560 10.071 1.00 85.44 95 THR A N 1
ATOM 687 C CA . THR A 1 95 ? 8.950 11.109 9.493 1.00 85.44 95 THR A CA 1
ATOM 688 C C . THR A 1 95 ? 9.016 10.836 7.996 1.00 85.44 95 THR A C 1
ATOM 690 O O . THR A 1 95 ? 9.328 11.736 7.222 1.00 85.44 95 THR A O 1
ATOM 693 N N . GLN A 1 96 ? 8.681 9.614 7.578 1.00 82.31 96 GLN A N 1
ATOM 694 C CA . GLN A 1 96 ? 8.741 9.198 6.177 1.00 82.31 96 GLN A CA 1
ATOM 695 C C . GLN A 1 96 ? 7.654 9.862 5.330 1.00 82.31 96 GLN A C 1
ATOM 697 O O . GLN A 1 96 ? 7.896 10.184 4.167 1.00 82.31 96 GLN A O 1
ATOM 702 N N . THR A 1 97 ? 6.471 10.114 5.897 1.00 84.75 97 THR A N 1
ATOM 703 C CA . THR A 1 97 ? 5.398 10.790 5.160 1.00 84.75 97 THR A CA 1
ATOM 704 C C . THR A 1 97 ? 5.478 12.312 5.239 1.00 84.75 97 THR A C 1
ATOM 706 O O . THR A 1 97 ? 4.885 12.985 4.404 1.00 84.75 97 THR A O 1
ATOM 709 N N . GLY A 1 98 ? 6.159 12.877 6.242 1.00 87.00 98 GLY A N 1
ATOM 710 C CA . GLY A 1 98 ? 6.176 14.321 6.502 1.00 87.00 98 GLY A CA 1
ATOM 711 C C . GLY A 1 98 ? 4.846 14.871 7.035 1.00 87.00 98 GLY A C 1
ATOM 712 O O . GLY A 1 98 ? 4.630 16.082 7.043 1.00 87.00 98 GLY A O 1
ATOM 713 N N . TRP A 1 99 ? 3.935 13.996 7.472 1.00 88.69 99 TRP A N 1
ATOM 714 C CA . TRP A 1 99 ? 2.644 14.412 8.017 1.00 88.69 99 TRP A CA 1
ATOM 715 C C . TRP A 1 99 ? 2.791 14.922 9.448 1.00 88.69 99 TRP A C 1
ATOM 717 O O . TRP A 1 99 ? 3.511 14.344 10.261 1.00 88.69 99 TRP A O 1
ATOM 727 N N . ASN A 1 100 ? 2.018 15.952 9.789 1.00 88.44 100 ASN A N 1
ATOM 728 C CA . ASN A 1 100 ? 1.710 16.271 11.178 1.00 88.44 100 ASN A CA 1
ATOM 729 C C . ASN A 1 100 ? 0.246 15.922 11.484 1.00 88.44 100 ASN A C 1
ATOM 731 O O . ASN A 1 100 ? -0.584 15.807 10.582 1.00 88.44 100 ASN A O 1
ATOM 735 N N . ALA A 1 101 ? -0.063 15.755 12.771 1.00 86.56 101 ALA A N 1
ATOM 736 C CA . ALA A 1 101 ? -1.372 15.309 13.240 1.00 86.56 101 ALA A CA 1
ATOM 737 C C . ALA A 1 101 ? -2.539 16.161 12.708 1.00 86.56 101 ALA A C 1
ATOM 739 O O . ALA A 1 101 ? -3.564 15.622 12.292 1.00 86.56 101 ALA A O 1
ATOM 740 N N . ALA A 1 102 ? -2.381 17.487 12.721 1.00 87.00 102 ALA A N 1
ATOM 741 C CA . ALA A 1 102 ? -3.442 18.422 12.370 1.00 87.00 102 ALA A CA 1
ATOM 742 C C . ALA A 1 102 ? -3.709 18.451 10.860 1.00 87.00 102 ALA A C 1
ATOM 744 O O . ALA A 1 102 ? -4.861 18.350 10.438 1.00 87.00 102 ALA A O 1
ATOM 745 N N . THR A 1 103 ? -2.660 18.545 10.037 1.00 90.00 103 THR A N 1
ATOM 746 C CA . THR A 1 103 ? -2.815 18.575 8.575 1.00 90.00 103 THR A CA 1
ATOM 747 C C . THR A 1 103 ? -3.321 17.243 8.039 1.00 90.00 103 THR A C 1
ATOM 749 O O . THR A 1 103 ? -4.170 17.231 7.153 1.00 90.00 103 THR A O 1
ATOM 752 N N . LEU A 1 104 ? -2.892 16.127 8.634 1.00 91.00 104 LEU A N 1
ATOM 753 C CA . LEU A 1 104 ? -3.394 14.805 8.279 1.00 91.00 104 LEU A CA 1
ATOM 754 C C . LEU A 1 104 ? -4.880 14.638 8.623 1.00 91.00 104 LEU A C 1
ATOM 756 O O . LEU A 1 104 ? -5.638 14.099 7.820 1.00 91.00 104 LEU A O 1
ATOM 760 N N . ALA A 1 105 ? -5.318 15.118 9.791 1.00 89.69 105 ALA A N 1
ATOM 761 C CA . ALA A 1 105 ? -6.730 15.073 10.167 1.00 89.69 105 ALA A CA 1
ATOM 762 C C . ALA A 1 105 ? -7.608 15.888 9.203 1.00 89.69 105 ALA A C 1
ATOM 764 O O . ALA A 1 105 ? -8.696 15.437 8.848 1.00 89.69 105 ALA A O 1
ATOM 765 N N . ASN A 1 106 ? -7.122 17.041 8.734 1.00 89.25 106 ASN A N 1
ATOM 766 C CA . ASN A 1 106 ? -7.816 17.840 7.722 1.00 89.25 106 ASN A CA 1
ATOM 767 C C . ASN A 1 106 ? -7.889 17.111 6.373 1.00 89.25 106 ASN A C 1
ATOM 769 O O . ASN A 1 106 ? -8.973 17.013 5.809 1.00 89.25 106 ASN A O 1
ATOM 773 N N . ALA A 1 107 ? -6.788 16.514 5.906 1.00 90.31 107 ALA A N 1
ATOM 774 C CA . ALA A 1 107 ? -6.777 15.742 4.661 1.00 90.31 107 ALA A CA 1
ATOM 775 C C . ALA A 1 107 ? -7.752 14.548 4.711 1.00 90.31 107 ALA A C 1
ATOM 777 O O . ALA A 1 107 ? -8.496 14.288 3.766 1.00 90.31 107 ALA A O 1
ATOM 778 N N . VAL A 1 108 ? -7.822 13.850 5.852 1.00 90.88 108 VAL A N 1
ATOM 779 C CA . VAL A 1 108 ? -8.826 12.796 6.072 1.00 90.88 108 VAL A CA 1
ATOM 780 C C . VAL A 1 108 ? -10.238 13.373 6.059 1.00 90.88 108 VAL A C 1
ATOM 782 O O . VAL A 1 108 ? -11.125 12.767 5.465 1.00 90.88 108 VAL A O 1
ATOM 785 N N . GLN A 1 109 ? -10.463 14.533 6.680 1.00 88.25 109 GLN A N 1
ATOM 786 C CA . GLN A 1 109 ? -11.769 15.189 6.676 1.00 88.25 109 GLN A CA 1
ATOM 787 C C . GLN A 1 109 ? -12.215 15.589 5.274 1.00 88.25 109 GLN A C 1
ATOM 789 O O . GLN A 1 109 ? -13.401 15.494 4.980 1.00 88.25 109 GLN A O 1
ATOM 794 N N . GLU A 1 110 ? -11.300 16.021 4.414 1.00 87.81 110 GLU A N 1
ATOM 795 C CA . GLU A 1 110 ? -11.594 16.369 3.024 1.00 87.81 110 GLU A CA 1
ATOM 796 C C . GLU A 1 110 ? -12.006 15.124 2.226 1.00 87.81 110 GLU A C 1
ATOM 798 O O . GLU A 1 110 ? -13.090 15.114 1.636 1.00 87.81 110 GLU A O 1
ATOM 803 N N . CYS A 1 111 ? -11.242 14.026 2.321 1.00 84.69 111 CYS A N 1
ATOM 804 C CA . CYS A 1 111 ? -11.624 12.731 1.733 1.00 84.69 111 CYS A CA 1
ATOM 805 C C . CYS A 1 111 ? -12.970 12.210 2.290 1.00 84.69 111 CYS A C 1
ATOM 807 O O . CYS A 1 111 ? -13.789 11.630 1.573 1.00 84.69 111 CYS A O 1
ATOM 809 N N . ALA A 1 112 ? -13.213 12.389 3.593 1.00 80.00 112 ALA A N 1
ATOM 810 C CA . ALA A 1 112 ? -14.391 11.873 4.286 1.00 80.00 112 ALA A CA 1
ATOM 811 C C . ALA A 1 112 ? -15.647 12.731 4.082 1.00 80.00 112 ALA A C 1
ATOM 813 O O . ALA A 1 112 ? -16.750 12.191 4.006 1.00 80.00 112 ALA A O 1
ATOM 814 N N . GLY A 1 113 ? -15.493 14.055 4.030 1.00 68.94 113 GLY A N 1
ATOM 815 C CA . GLY A 1 113 ? -16.559 15.058 3.968 1.00 68.94 113 GLY A CA 1
ATOM 816 C C . GLY A 1 113 ? -17.227 15.139 2.601 1.00 68.94 113 GLY A C 1
ATOM 817 O O . GLY A 1 113 ? -18.420 15.421 2.527 1.00 68.94 113 GLY A O 1
ATOM 818 N N . ALA A 1 114 ? -16.512 14.756 1.540 1.00 62.34 114 ALA A N 1
ATOM 819 C CA . ALA A 1 114 ? -17.122 14.443 0.248 1.00 62.34 114 ALA A CA 1
ATOM 820 C C . ALA A 1 114 ? -18.046 13.205 0.323 1.00 62.34 114 ALA A C 1
ATOM 822 O O . ALA A 1 114 ? -18.763 12.887 -0.623 1.00 62.34 114 ALA A O 1
ATOM 823 N N . GLY A 1 115 ? -18.047 12.499 1.461 1.00 62.38 115 GLY A N 1
ATOM 824 C CA . GLY A 1 115 ? -18.744 11.244 1.639 1.00 62.38 115 GLY A CA 1
ATOM 825 C C . GLY A 1 115 ? -18.150 10.183 0.736 1.00 62.38 115 GLY A C 1
ATOM 826 O O . GLY A 1 115 ? -18.931 9.392 0.236 1.00 62.38 115 GLY A O 1
ATOM 827 N N . GLU A 1 116 ? -16.832 10.190 0.493 1.00 71.06 116 GLU A N 1
ATOM 828 C CA . GLU A 1 116 ? -16.158 9.386 -0.539 1.00 71.06 116 GLU A CA 1
ATOM 829 C C . GLU A 1 116 ? -15.181 8.342 0.003 1.00 71.06 116 GLU A C 1
ATOM 831 O O . GLU A 1 116 ? -14.806 7.455 -0.755 1.00 71.06 116 GLU A O 1
ATOM 836 N N . ALA A 1 117 ? -14.815 8.390 1.288 1.00 86.88 117 ALA A N 1
ATOM 837 C CA . ALA A 1 117 ? -13.803 7.500 1.855 1.00 86.88 117 ALA A CA 1
ATOM 838 C C . ALA A 1 117 ? -14.219 6.863 3.190 1.00 86.88 117 ALA A C 1
ATOM 840 O O . ALA A 1 117 ? -14.738 7.520 4.099 1.00 86.88 117 ALA A O 1
ATOM 841 N N . ASP A 1 118 ? -13.923 5.572 3.314 1.00 90.75 118 ASP A N 1
ATOM 842 C CA . ASP A 1 118 ? -14.002 4.773 4.541 1.00 90.75 118 ASP A CA 1
ATOM 843 C C . ASP A 1 118 ? -12.609 4.389 5.062 1.00 90.75 118 ASP A C 1
ATOM 845 O O . ASP A 1 118 ? -12.445 4.043 6.237 1.00 90.75 118 ASP A O 1
ATOM 849 N N . VAL A 1 119 ? -11.617 4.459 4.173 1.00 92.75 119 VAL A N 1
ATOM 850 C CA . VAL A 1 119 ? -10.213 4.128 4.394 1.00 92.75 119 VAL A CA 1
ATOM 851 C C . VAL A 1 119 ? -9.364 5.195 3.714 1.00 92.75 119 VAL A C 1
ATOM 853 O O . VAL A 1 119 ? -9.626 5.563 2.573 1.00 92.75 119 VAL A O 1
ATOM 856 N N . CYS A 1 120 ? -8.332 5.668 4.391 1.00 93.00 120 CYS A N 1
ATOM 857 C CA . CYS A 1 120 ? -7.326 6.563 3.856 1.00 93.00 120 CYS A CA 1
ATOM 858 C C . CYS A 1 120 ? -5.940 5.971 4.110 1.00 93.00 120 CYS A C 1
ATOM 860 O O . CYS A 1 120 ? -5.652 5.503 5.211 1.00 93.00 120 CYS A O 1
ATOM 862 N N . PHE A 1 121 ? -5.061 6.011 3.119 1.00 92.44 121 PHE A N 1
ATOM 863 C CA . PHE A 1 121 ? -3.677 5.561 3.265 1.00 92.44 121 PHE A CA 1
ATOM 864 C C . PHE A 1 121 ? -2.737 6.524 2.553 1.00 92.44 121 PHE A C 1
ATOM 866 O O . PHE A 1 121 ? -3.128 7.205 1.609 1.00 92.44 121 PHE A O 1
ATOM 873 N N . CYS A 1 122 ? -1.493 6.612 3.011 1.00 8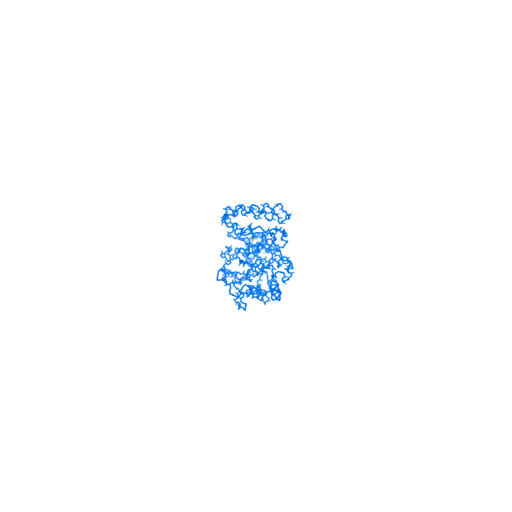8.94 122 CYS A N 1
ATOM 874 C CA . CYS A 1 122 ? -0.509 7.485 2.375 1.00 88.94 122 CYS A CA 1
ATOM 875 C C . CYS A 1 122 ? -0.029 6.908 1.039 1.00 88.94 122 CYS A C 1
ATOM 877 O O . CYS A 1 122 ? 0.260 5.709 0.948 1.00 88.94 122 CYS A O 1
ATOM 879 N N . GLN A 1 123 ? 0.102 7.766 0.024 1.00 84.75 123 GLN A N 1
ATOM 880 C CA . GLN A 1 123 ? 0.704 7.386 -1.253 1.00 84.75 123 GLN A CA 1
ATOM 881 C C . GLN A 1 123 ? 2.156 6.923 -1.078 1.00 84.75 123 GLN A C 1
ATOM 883 O O . GLN A 1 123 ? 2.852 7.325 -0.141 1.00 84.75 123 GLN A O 1
ATOM 888 N N . ALA A 1 124 ? 2.626 6.103 -2.013 1.00 85.06 124 ALA A N 1
ATOM 889 C CA . ALA A 1 124 ? 4.046 5.815 -2.137 1.00 85.06 124 ALA A CA 1
ATOM 890 C C . ALA A 1 124 ? 4.812 7.047 -2.671 1.00 85.06 124 ALA A C 1
ATOM 892 O O . ALA A 1 124 ? 4.215 7.927 -3.298 1.00 85.06 124 ALA A O 1
ATOM 893 N N . PRO A 1 125 ? 6.142 7.122 -2.477 1.00 84.94 125 PRO A N 1
ATOM 894 C CA . PRO A 1 125 ? 6.959 8.139 -3.132 1.00 84.94 125 PRO A CA 1
ATOM 895 C C . PRO A 1 125 ? 6.759 8.124 -4.654 1.00 84.94 125 PRO A C 1
ATOM 897 O O . PRO A 1 125 ? 6.670 7.056 -5.263 1.00 84.94 125 PRO A O 1
ATOM 900 N N . ALA A 1 126 ? 6.735 9.301 -5.287 1.00 86.50 126 ALA A N 1
ATOM 901 C CA . ALA A 1 126 ? 6.413 9.435 -6.713 1.00 86.50 126 ALA A CA 1
ATOM 902 C C . ALA A 1 126 ? 7.326 8.597 -7.630 1.00 86.50 126 ALA A C 1
ATOM 904 O O . ALA A 1 126 ? 6.879 8.081 -8.651 1.00 86.50 126 ALA A O 1
ATOM 905 N N . GLU A 1 127 ? 8.594 8.420 -7.253 1.00 88.56 127 GLU A N 1
ATOM 906 C CA . GLU A 1 127 ? 9.542 7.562 -7.972 1.00 88.56 127 GLU A CA 1
ATOM 907 C C . GLU A 1 127 ? 9.116 6.094 -7.964 1.00 88.56 127 GLU A C 1
ATOM 909 O O . GLU A 1 127 ? 9.219 5.415 -8.984 1.00 88.56 127 GLU A O 1
ATOM 914 N N . VAL A 1 128 ? 8.579 5.613 -6.842 1.00 89.94 128 VAL A N 1
ATOM 915 C CA . VAL A 1 128 ? 8.076 4.244 -6.730 1.00 89.94 128 VAL A CA 1
ATOM 916 C C . VAL A 1 128 ? 6.879 4.055 -7.663 1.00 89.94 128 VAL A C 1
ATOM 918 O O . VAL A 1 128 ? 6.834 3.102 -8.441 1.00 89.94 128 VAL A O 1
ATOM 921 N N . GLU A 1 129 ? 5.941 5.001 -7.655 1.00 91.44 129 GLU A N 1
ATOM 922 C CA . GLU A 1 129 ? 4.773 4.963 -8.539 1.00 91.44 129 GLU A CA 1
ATOM 923 C C . GLU A 1 129 ? 5.165 5.045 -10.021 1.00 91.44 129 GLU A C 1
ATOM 925 O O . GLU A 1 129 ? 4.550 4.395 -10.860 1.00 91.44 129 GLU A O 1
ATOM 930 N N . ALA A 1 130 ? 6.184 5.829 -10.369 1.00 91.88 130 ALA A N 1
ATOM 931 C CA . ALA A 1 130 ? 6.578 6.056 -11.756 1.00 91.88 130 ALA A CA 1
ATOM 932 C C . ALA A 1 130 ? 7.427 4.923 -12.351 1.00 91.88 130 ALA A C 1
ATOM 934 O O . ALA A 1 130 ? 7.287 4.599 -13.536 1.00 91.88 130 ALA A O 1
ATOM 935 N N . LEU A 1 131 ? 8.342 4.356 -11.557 1.00 91.75 131 LEU A N 1
ATOM 936 C CA . LEU A 1 131 ? 9.386 3.445 -12.036 1.00 91.75 131 LEU A CA 1
ATOM 937 C C . LEU A 1 131 ? 8.982 1.970 -11.930 1.00 91.75 131 LEU A C 1
ATOM 939 O O . LEU A 1 131 ? 9.415 1.150 -12.738 1.00 91.75 131 LEU A O 1
ATOM 943 N N . TYR A 1 132 ? 8.112 1.607 -10.996 1.00 91.56 132 TYR A N 1
ATOM 944 C CA . TYR A 1 132 ? 7.661 0.225 -10.861 1.00 91.56 132 TYR A CA 1
ATOM 945 C C . TYR A 1 132 ? 6.311 0.056 -11.558 1.00 91.56 132 TYR A C 1
ATOM 947 O O . TYR A 1 132 ? 5.427 0.912 -11.452 1.00 91.56 132 TYR A O 1
ATOM 955 N N . HIS A 1 133 ? 6.133 -1.041 -12.307 1.00 91.00 133 HIS A N 1
ATOM 956 C CA . HIS A 1 133 ? 4.840 -1.294 -12.954 1.00 91.00 133 HIS A CA 1
ATOM 957 C C . HIS A 1 133 ? 3.755 -1.611 -11.928 1.00 91.00 133 HIS A C 1
ATOM 959 O O . HIS A 1 133 ? 2.613 -1.246 -12.170 1.00 91.00 133 HIS A O 1
ATOM 965 N N . ASN A 1 134 ? 4.088 -2.203 -10.778 1.00 90.88 134 ASN A N 1
ATOM 966 C CA . ASN A 1 134 ? 3.161 -2.416 -9.667 1.00 90.88 134 ASN A CA 1
ATOM 967 C C . ASN A 1 134 ? 3.885 -2.422 -8.299 1.00 90.88 134 ASN A C 1
ATOM 969 O O . ASN A 1 134 ? 5.121 -2.472 -8.253 1.00 90.88 134 ASN A O 1
ATOM 973 N N . PRO A 1 135 ? 3.133 -2.394 -7.182 1.00 90.06 135 PRO A N 1
ATOM 974 C CA . PRO A 1 135 ? 3.699 -2.447 -5.831 1.00 90.0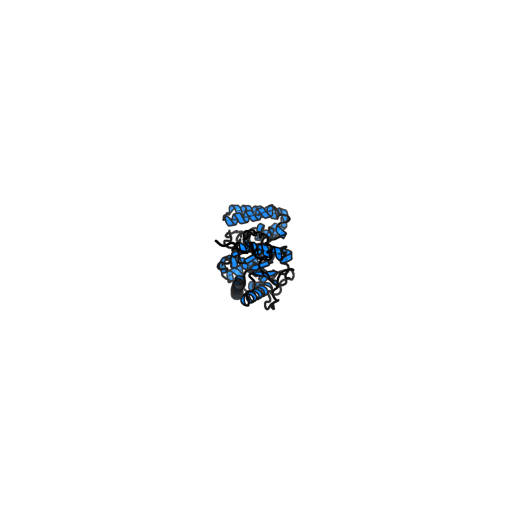6 135 PRO A CA 1
ATOM 975 C C . PRO A 1 135 ? 4.433 -3.757 -5.514 1.00 90.06 135 PRO A C 1
ATOM 977 O O . PRO A 1 135 ? 5.417 -3.745 -4.775 1.00 90.06 135 PRO A O 1
ATOM 980 N N . TRP A 1 136 ? 4.011 -4.879 -6.105 1.00 89.50 136 TRP A N 1
ATOM 981 C CA . TRP A 1 136 ? 4.663 -6.182 -5.927 1.00 89.50 136 TRP A CA 1
ATOM 982 C C . TRP A 1 136 ? 6.104 -6.183 -6.446 1.00 89.50 136 TRP A C 1
ATOM 984 O O . TRP A 1 136 ? 6.990 -6.760 -5.820 1.00 89.50 136 TRP A O 1
ATOM 994 N N . LEU A 1 137 ? 6.365 -5.499 -7.561 1.00 89.06 137 LEU A N 1
ATOM 995 C CA . LEU A 1 137 ? 7.704 -5.364 -8.125 1.00 89.06 137 LEU A CA 1
ATOM 996 C C . LEU A 1 137 ? 8.605 -4.507 -7.240 1.00 89.06 137 LEU A C 1
ATOM 998 O O . LEU A 1 137 ? 9.778 -4.825 -7.057 1.00 89.06 137 LEU A O 1
ATOM 1002 N N . TYR A 1 138 ? 8.062 -3.420 -6.692 1.00 89.56 138 TYR A N 1
ATOM 1003 C CA . TYR A 1 138 ? 8.799 -2.602 -5.735 1.00 89.56 138 TYR A CA 1
ATOM 1004 C C . TYR A 1 138 ? 9.174 -3.416 -4.489 1.00 89.56 138 TYR A C 1
ATOM 1006 O O . TYR A 1 138 ? 10.303 -3.336 -3.998 1.00 89.56 138 TYR A O 1
ATOM 1014 N N . ALA A 1 139 ? 8.258 -4.266 -4.025 1.00 89.81 139 ALA A N 1
ATOM 1015 C CA . ALA A 1 139 ? 8.527 -5.194 -2.939 1.00 89.81 139 ALA A CA 1
ATOM 1016 C C . ALA A 1 139 ? 9.600 -6.229 -3.307 1.00 89.81 139 ALA A C 1
ATOM 1018 O O . ALA A 1 139 ? 10.482 -6.457 -2.496 1.00 89.81 139 ALA A O 1
ATOM 1019 N N . GLU A 1 140 ? 9.599 -6.800 -4.516 1.00 89.19 140 GLU A N 1
ATOM 1020 C CA . GLU A 1 140 ? 10.677 -7.694 -4.984 1.00 89.19 140 GLU A CA 1
ATOM 1021 C C . GLU A 1 140 ? 12.037 -6.984 -5.045 1.00 89.19 140 GLU A C 1
ATOM 1023 O O . GLU A 1 140 ? 13.056 -7.561 -4.673 1.00 89.19 140 GLU A O 1
ATOM 1028 N N . HIS A 1 141 ? 12.065 -5.722 -5.484 1.00 87.56 141 HIS A N 1
ATOM 1029 C CA . HIS A 1 141 ? 13.299 -4.942 -5.556 1.00 87.56 141 HIS A CA 1
ATOM 1030 C C . HIS A 1 141 ? 13.897 -4.663 -4.171 1.00 87.56 141 HIS A C 1
ATOM 1032 O O . HIS A 1 141 ? 15.108 -4.758 -3.987 1.00 87.56 141 HIS A O 1
ATOM 1038 N N . THR A 1 142 ? 13.048 -4.327 -3.200 1.00 87.00 142 THR A N 1
ATOM 1039 C CA . THR A 1 142 ? 13.470 -4.008 -1.825 1.00 87.00 142 THR A CA 1
ATOM 1040 C C . THR A 1 142 ? 13.649 -5.254 -0.955 1.00 87.00 142 THR A C 1
ATOM 1042 O O . THR A 1 142 ? 14.462 -5.258 -0.034 1.00 87.00 142 THR A O 1
ATOM 1045 N N . HIS A 1 143 ? 12.926 -6.328 -1.267 1.00 88.56 143 HIS A N 1
ATOM 1046 C CA . HIS A 1 143 ? 12.910 -7.595 -0.549 1.00 88.56 143 HIS A CA 1
ATOM 1047 C C . HIS A 1 143 ? 12.990 -8.737 -1.574 1.00 88.56 143 HIS A C 1
ATOM 1049 O O . HIS A 1 143 ? 11.956 -9.207 -2.059 1.00 88.56 143 HIS A O 1
ATOM 1055 N N . PRO A 1 144 ? 14.203 -9.216 -1.908 1.00 88.38 144 PRO A N 1
ATOM 1056 C CA . PRO A 1 144 ? 14.382 -10.290 -2.883 1.00 88.38 144 PRO A CA 1
ATOM 1057 C C . PRO A 1 144 ? 13.494 -11.498 -2.574 1.00 88.38 144 PRO A C 1
ATOM 1059 O O . PRO A 1 144 ? 13.339 -11.855 -1.407 1.00 88.38 144 PRO A O 1
ATOM 1062 N N . HIS A 1 145 ? 12.927 -12.139 -3.595 1.00 88.88 145 HIS A N 1
ATOM 1063 C CA . HIS A 1 145 ? 11.971 -13.253 -3.499 1.00 88.88 145 HIS A CA 1
ATOM 1064 C C . HIS A 1 145 ? 10.574 -12.911 -2.954 1.00 88.88 145 HIS A C 1
ATOM 1066 O O . HIS A 1 145 ? 9.710 -13.797 -2.941 1.00 88.88 145 HIS A O 1
ATOM 1072 N N . CYS A 1 146 ? 10.309 -11.666 -2.542 1.00 90.00 146 CYS A N 1
ATOM 1073 C CA . CYS A 1 146 ? 8.993 -11.256 -2.053 1.00 90.00 146 CYS A CA 1
ATOM 1074 C C . CYS A 1 146 ? 7.902 -11.455 -3.110 1.00 90.00 146 CYS A C 1
ATOM 1076 O O . CYS A 1 146 ? 6.842 -11.975 -2.786 1.00 90.00 146 CYS A O 1
ATOM 1078 N N . GLY A 1 147 ? 8.159 -11.143 -4.381 1.00 88.25 147 GLY A N 1
ATOM 1079 C CA . GLY A 1 147 ? 7.200 -11.331 -5.470 1.00 88.25 147 GLY A CA 1
ATOM 1080 C C . GLY A 1 147 ? 6.873 -12.805 -5.728 1.00 88.25 147 GLY A C 1
ATOM 1081 O O . GLY A 1 147 ? 5.717 -13.155 -5.967 1.00 88.25 147 GLY A O 1
ATOM 1082 N N . THR A 1 148 ? 7.868 -13.692 -5.615 1.00 88.44 148 THR A N 1
ATOM 1083 C CA . THR A 1 148 ? 7.647 -15.148 -5.727 1.00 88.44 148 THR A CA 1
ATOM 1084 C C . THR A 1 148 ? 6.808 -15.662 -4.561 1.00 88.44 148 THR A C 1
ATOM 1086 O O . THR A 1 148 ? 5.876 -16.442 -4.758 1.00 88.44 148 THR A O 1
ATOM 1089 N N . LEU A 1 149 ? 7.117 -15.204 -3.347 1.00 92.06 149 LEU A N 1
ATOM 1090 C CA . LEU A 1 149 ? 6.372 -15.571 -2.152 1.00 92.06 149 LEU A CA 1
ATOM 1091 C C . LEU A 1 149 ? 4.939 -15.022 -2.181 1.00 92.06 149 LEU A C 1
ATOM 1093 O O . LEU A 1 149 ? 4.007 -15.767 -1.893 1.00 92.06 149 LEU A O 1
ATOM 1097 N N . ALA A 1 150 ? 4.758 -13.762 -2.584 1.00 91.94 150 ALA A N 1
ATOM 1098 C CA . ALA A 1 150 ? 3.464 -13.103 -2.735 1.00 91.94 150 ALA A CA 1
ATOM 1099 C C . ALA A 1 150 ? 2.550 -13.892 -3.671 1.00 91.94 150 ALA A C 1
ATOM 1101 O O . ALA A 1 150 ? 1.423 -14.205 -3.301 1.00 91.94 150 ALA A O 1
ATOM 1102 N N . ARG A 1 151 ? 3.062 -14.287 -4.846 1.00 90.06 151 ARG A N 1
ATOM 1103 C CA . ARG A 1 151 ? 2.318 -15.115 -5.802 1.00 90.06 151 ARG A CA 1
ATOM 1104 C C . ARG A 1 151 ? 1.863 -16.428 -5.169 1.00 90.06 151 ARG A C 1
ATOM 1106 O O . ARG A 1 151 ? 0.685 -16.746 -5.223 1.00 90.06 151 ARG A O 1
ATOM 1113 N N . ALA A 1 152 ? 2.760 -17.133 -4.481 1.00 92.62 152 ALA A N 1
ATOM 1114 C CA . ALA A 1 152 ? 2.404 -18.378 -3.807 1.00 92.62 152 ALA A CA 1
ATOM 1115 C C . ALA A 1 152 ? 1.340 -18.182 -2.706 1.00 92.62 152 ALA A C 1
ATOM 1117 O O . ALA A 1 152 ? 0.496 -19.056 -2.510 1.00 92.62 152 ALA A O 1
ATOM 1118 N N . VAL A 1 153 ? 1.370 -17.054 -1.982 1.00 94.12 153 VAL A N 1
ATOM 1119 C CA . VAL A 1 153 ? 0.356 -16.707 -0.969 1.00 94.12 153 VAL A CA 1
ATOM 1120 C C . VAL A 1 153 ? -1.002 -16.434 -1.617 1.00 94.12 153 VAL A C 1
ATOM 1122 O O . VAL A 1 153 ? -2.003 -16.984 -1.158 1.00 94.12 153 VAL A O 1
ATOM 1125 N N . LEU A 1 154 ? -1.039 -15.625 -2.679 1.00 92.06 154 LEU A N 1
ATOM 1126 C CA . LEU A 1 154 ? -2.265 -15.303 -3.415 1.00 92.06 154 LEU A CA 1
ATOM 1127 C C . LEU A 1 154 ? -2.885 -16.569 -4.028 1.00 92.06 154 LEU A C 1
ATOM 1129 O O . LEU A 1 154 ? -4.062 -16.839 -3.796 1.00 92.06 154 LEU A O 1
ATOM 1133 N N . ASP A 1 155 ? -2.071 -17.404 -4.682 1.00 91.81 155 ASP A N 1
ATOM 1134 C CA . ASP A 1 155 ? -2.496 -18.687 -5.258 1.00 91.81 155 ASP A CA 1
ATOM 1135 C C . ASP A 1 155 ? -3.064 -19.629 -4.180 1.00 91.81 155 ASP A C 1
ATOM 1137 O O . ASP A 1 155 ? -4.102 -20.267 -4.367 1.00 91.81 155 ASP A O 1
ATOM 1141 N N . ALA A 1 156 ? -2.412 -19.710 -3.013 1.00 94.50 156 ALA A N 1
ATOM 1142 C CA . ALA A 1 156 ? -2.894 -20.515 -1.893 1.00 94.50 156 ALA A CA 1
ATOM 1143 C C . ALA A 1 156 ? -4.263 -20.028 -1.385 1.00 94.50 156 ALA A C 1
ATOM 1145 O O . ALA A 1 156 ? -5.150 -20.846 -1.105 1.00 94.50 156 ALA A O 1
ATOM 1146 N N . ALA A 1 157 ? -4.445 -18.713 -1.285 1.00 93.50 157 ALA A N 1
ATOM 1147 C CA . ALA A 1 157 ? -5.697 -18.091 -0.870 1.00 93.50 157 ALA A CA 1
ATOM 1148 C C . ALA A 1 157 ? -6.779 -18.099 -1.966 1.00 93.50 157 ALA A C 1
ATOM 1150 O O . ALA A 1 157 ? -7.927 -17.787 -1.675 1.00 93.50 157 ALA A O 1
ATOM 1151 N N . GLY A 1 158 ? -6.447 -18.497 -3.200 1.00 91.06 158 GLY A N 1
ATOM 1152 C CA . GLY A 1 158 ? -7.377 -18.445 -4.329 1.00 91.06 158 GLY A CA 1
ATOM 1153 C C . GLY A 1 158 ? -7.750 -17.015 -4.719 1.00 91.06 158 GLY A C 1
ATOM 1154 O O . GLY A 1 158 ? -8.849 -16.789 -5.214 1.00 91.06 158 GLY A O 1
ATOM 1155 N N . LEU A 1 159 ? -6.861 -16.057 -4.451 1.00 88.44 159 LEU A N 1
ATOM 1156 C CA . LEU A 1 159 ? -7.058 -14.663 -4.816 1.00 88.44 159 LEU A CA 1
ATOM 1157 C C . LEU A 1 159 ? -6.544 -14.437 -6.236 1.00 88.44 159 LEU A C 1
ATOM 1159 O O . LEU A 1 159 ? -5.362 -14.661 -6.503 1.00 88.44 159 LEU A O 1
ATOM 1163 N N . ASP A 1 160 ? -7.401 -13.893 -7.102 1.00 73.44 160 ASP A N 1
ATOM 1164 C CA . ASP A 1 160 ? -7.011 -13.278 -8.378 1.00 73.44 160 ASP A CA 1
ATOM 1165 C C . ASP A 1 160 ? -6.340 -11.920 -8.099 1.00 73.44 160 ASP A C 1
ATOM 1167 O O . ASP A 1 160 ? -6.782 -10.860 -8.534 1.00 73.44 160 ASP A O 1
ATOM 1171 N N . GLY A 1 161 ? -5.282 -11.925 -7.286 1.00 61.78 161 GLY A N 1
ATOM 1172 C CA . GLY A 1 161 ? -4.466 -10.737 -7.101 1.00 61.78 161 GLY A CA 1
ATOM 1173 C C . GLY A 1 161 ? -3.765 -10.409 -8.413 1.00 61.78 161 GLY A C 1
ATOM 1174 O O . GLY A 1 161 ? -3.247 -11.308 -9.082 1.00 61.78 161 GLY A O 1
ATOM 1175 N N . ASP A 1 162 ? -3.729 -9.126 -8.773 1.00 64.31 162 ASP A N 1
ATOM 1176 C CA . ASP A 1 162 ? -2.943 -8.651 -9.907 1.00 64.31 162 ASP A CA 1
ATOM 1177 C C . ASP A 1 162 ? -1.545 -9.276 -9.860 1.00 64.31 162 ASP A C 1
ATOM 1179 O O . ASP A 1 162 ? -0.798 -9.106 -8.890 1.00 64.31 162 ASP A O 1
ATOM 1183 N N . SER A 1 163 ? -1.209 -10.047 -10.902 1.00 66.38 163 SER A N 1
ATOM 1184 C CA . SER A 1 163 ? 0.086 -10.720 -10.984 1.00 66.38 163 SER A CA 1
ATOM 1185 C C . SER A 1 163 ? 1.203 -9.691 -10.781 1.00 66.38 163 SER A C 1
ATOM 1187 O O . SER A 1 163 ? 1.088 -8.561 -11.265 1.00 66.38 163 SER A O 1
ATOM 1189 N N . PRO A 1 164 ? 2.352 -10.083 -10.201 1.00 69.00 164 PRO A N 1
ATOM 1190 C CA . PRO A 1 164 ? 3.587 -9.306 -10.280 1.00 69.00 164 PRO A CA 1
ATOM 1191 C C . PRO A 1 164 ? 3.944 -8.816 -11.695 1.00 69.00 164 PRO A C 1
ATOM 1193 O O . PRO A 1 164 ? 4.746 -7.899 -11.817 1.00 69.00 164 PRO A O 1
ATOM 1196 N N . ASP A 1 165 ? 3.330 -9.362 -12.747 1.00 75.94 165 ASP A N 1
ATOM 1197 C CA . ASP A 1 165 ? 3.522 -8.981 -14.152 1.00 75.94 165 ASP A CA 1
ATOM 1198 C C . ASP A 1 165 ? 2.475 -7.980 -14.693 1.00 75.94 165 ASP A C 1
ATOM 1200 O O . ASP A 1 165 ? 2.507 -7.615 -15.873 1.00 75.94 165 ASP A O 1
ATOM 1204 N N . THR A 1 166 ? 1.520 -7.553 -13.866 1.00 86.62 166 THR A N 1
ATOM 1205 C CA . THR A 1 166 ? 0.454 -6.618 -14.240 1.00 86.62 166 THR A CA 1
ATOM 1206 C C . THR A 1 166 ? 0.884 -5.173 -13.995 1.00 86.62 166 THR A C 1
ATOM 1208 O O . THR A 1 166 ? 1.395 -4.846 -12.928 1.00 86.62 166 THR A O 1
ATOM 1211 N N . VAL A 1 167 ? 0.674 -4.283 -14.965 1.00 90.12 167 VAL A N 1
ATOM 1212 C CA . VAL A 1 167 ? 0.875 -2.838 -14.801 1.00 90.12 167 VAL A CA 1
ATOM 1213 C C . VAL A 1 167 ? -0.308 -2.252 -14.036 1.00 90.12 167 VAL A C 1
ATOM 1215 O O . VAL A 1 167 ? -1.431 -2.267 -14.535 1.00 90.12 167 VAL A O 1
ATOM 1218 N N . ALA A 1 168 ? -0.036 -1.719 -12.849 1.00 90.81 168 ALA A N 1
ATOM 1219 C CA . ALA A 1 168 ? -1.009 -1.119 -11.952 1.00 90.81 168 ALA A CA 1
ATOM 1220 C C . ALA A 1 168 ? -1.011 0.413 -12.054 1.00 90.81 168 ALA A C 1
ATOM 1222 O O . ALA A 1 168 ? 0.033 1.058 -12.230 1.00 90.81 168 ALA A O 1
ATOM 1223 N N . HIS A 1 169 ? -2.200 0.989 -11.880 1.00 92.19 169 HIS A N 1
ATOM 1224 C CA . HIS A 1 169 ? -2.391 2.430 -11.739 1.00 92.19 169 HIS A CA 1
ATOM 1225 C C . HIS A 1 169 ? -1.685 2.948 -10.475 1.00 92.19 169 HIS A C 1
ATOM 1227 O O . HIS A 1 169 ? -1.608 2.242 -9.467 1.00 92.19 169 HIS A O 1
ATOM 1233 N N . SER A 1 170 ? -1.201 4.190 -10.483 1.00 91.31 170 SER A N 1
ATOM 1234 C CA . SER A 1 170 ? -0.523 4.815 -9.338 1.00 91.31 170 SER A CA 1
ATOM 1235 C C . SER A 1 170 ? -1.387 4.851 -8.075 1.00 91.31 170 SER A C 1
ATOM 1237 O O . SER A 1 170 ? -0.870 4.784 -6.966 1.00 91.31 170 SER A O 1
ATOM 1239 N N . ALA A 1 171 ? -2.711 4.917 -8.205 1.00 88.62 171 ALA A N 1
ATOM 1240 C CA . ALA A 1 171 ? -3.636 4.864 -7.068 1.00 88.62 171 ALA A CA 1
ATOM 1241 C C . ALA A 1 171 ? -3.567 3.536 -6.284 1.00 88.62 171 ALA A C 1
ATOM 1243 O O . ALA A 1 171 ? -3.814 3.537 -5.082 1.00 88.62 171 ALA A O 1
ATOM 1244 N N . CYS A 1 172 ? -3.134 2.432 -6.905 1.00 88.06 172 CYS A N 1
ATOM 1245 C CA . CYS A 1 172 ? -2.943 1.151 -6.215 1.00 88.06 172 CYS A CA 1
ATOM 1246 C C . CYS A 1 172 ? -1.625 1.084 -5.418 1.00 88.06 172 CYS A C 1
ATOM 1248 O O . CYS A 1 172 ? -1.345 0.075 -4.778 1.00 88.06 172 CYS A O 1
ATOM 1250 N N . PHE A 1 173 ? -0.787 2.127 -5.447 1.00 89.38 173 PHE A N 1
ATOM 1251 C CA . PHE A 1 173 ? 0.472 2.159 -4.704 1.00 89.38 173 PHE A CA 1
ATOM 1252 C C . PHE A 1 173 ? 0.233 2.612 -3.267 1.00 89.38 173 PHE A C 1
ATOM 1254 O O . PHE A 1 173 ? 0.184 3.802 -2.952 1.00 89.38 173 PHE A O 1
ATOM 1261 N N . VAL A 1 174 ? 0.094 1.620 -2.394 1.00 83.31 174 VAL A N 1
ATOM 1262 C CA . VAL A 1 174 ? -0.060 1.801 -0.952 1.00 83.31 174 VAL A CA 1
ATOM 1263 C C . VAL A 1 174 ? 1.315 1.897 -0.295 1.00 83.31 174 VAL A C 1
ATOM 1265 O O . VAL A 1 174 ? 2.194 1.076 -0.564 1.00 83.31 174 VAL A O 1
ATOM 1268 N N . SER A 1 175 ? 1.485 2.854 0.617 1.00 76.19 175 SER A N 1
ATOM 1269 C CA . SER A 1 175 ? 2.573 2.816 1.597 1.00 76.19 175 SER A CA 1
ATOM 1270 C C . SER A 1 175 ? 2.076 2.253 2.935 1.00 76.19 175 SER A C 1
ATOM 1272 O O . SER A 1 175 ? 0.978 2.573 3.388 1.00 76.19 175 SER A O 1
ATOM 1274 N N . GLY A 1 176 ? 2.879 1.410 3.590 1.00 70.69 176 GLY A N 1
ATOM 1275 C CA . GLY A 1 176 ? 2.526 0.783 4.878 1.00 70.69 176 GLY A CA 1
ATOM 1276 C C . GLY A 1 176 ? 2.684 1.698 6.096 1.00 70.69 176 GLY A C 1
ATOM 1277 O O . GLY A 1 176 ? 2.575 1.251 7.234 1.00 70.69 176 GLY A O 1
ATOM 1278 N N . HIS A 1 177 ? 2.988 2.976 5.874 1.00 81.81 177 HIS A N 1
ATOM 1279 C CA . HIS A 1 177 ? 3.455 3.885 6.916 1.00 81.81 177 HIS A CA 1
ATOM 1280 C C . HIS A 1 177 ? 2.326 4.429 7.789 1.00 81.81 177 HIS A C 1
ATOM 1282 O O . HIS A 1 177 ? 2.471 4.487 9.011 1.00 81.81 177 HIS A O 1
ATOM 1288 N N . ILE A 1 178 ? 1.211 4.821 7.167 1.00 90.31 178 ILE A N 1
ATOM 1289 C CA . ILE A 1 178 ? 0.028 5.368 7.835 1.00 90.31 178 ILE A CA 1
ATOM 1290 C C . ILE A 1 178 ? -1.226 4.845 7.127 1.00 90.31 178 ILE A C 1
ATOM 1292 O O . ILE A 1 178 ? -1.424 5.096 5.935 1.00 90.31 178 ILE A O 1
ATOM 1296 N N . LEU A 1 179 ? -2.090 4.172 7.890 1.00 93.25 179 LEU A N 1
ATOM 1297 C CA . LEU A 1 179 ? -3.404 3.687 7.464 1.00 93.25 179 LEU A CA 1
ATOM 1298 C C . LEU A 1 179 ? -4.467 4.199 8.435 1.00 93.25 179 LEU A C 1
ATOM 1300 O O . LEU A 1 179 ? -4.365 3.992 9.641 1.00 93.25 179 LEU A O 1
ATOM 1304 N N . ILE A 1 180 ? -5.494 4.865 7.925 1.00 93.75 180 ILE A N 1
ATOM 1305 C CA . ILE A 1 180 ? -6.557 5.488 8.714 1.00 93.75 180 ILE A CA 1
ATOM 1306 C C . ILE A 1 180 ? -7.882 4.957 8.199 1.00 93.75 180 ILE A C 1
ATOM 1308 O O . ILE A 1 180 ? -8.141 4.999 7.006 1.00 93.75 180 ILE A O 1
ATOM 1312 N N . ALA A 1 181 ? -8.741 4.447 9.066 1.00 94.25 181 ALA A N 1
ATOM 1313 C CA . ALA A 1 181 ? -10.006 3.882 8.625 1.00 94.25 181 ALA A CA 1
ATOM 1314 C C . ALA A 1 181 ? -11.092 3.996 9.686 1.00 94.25 181 ALA A C 1
ATOM 1316 O O . ALA A 1 181 ? -10.829 4.097 10.893 1.00 94.25 181 ALA A O 1
ATOM 1317 N N . ARG A 1 182 ? -12.341 3.932 9.226 1.00 91.62 182 ARG A N 1
ATOM 1318 C CA . ARG A 1 182 ? -13.512 3.831 10.099 1.00 91.62 182 ARG A CA 1
ATOM 1319 C C . ARG A 1 182 ? -13.506 2.510 10.866 1.00 91.62 182 ARG A C 1
ATOM 1321 O O . ARG A 1 182 ? -12.956 1.509 10.412 1.00 91.62 182 ARG A O 1
ATOM 1328 N N . ALA A 1 183 ? -14.193 2.476 12.008 1.00 90.81 183 ALA A N 1
ATOM 1329 C CA . ALA A 1 183 ? -14.264 1.292 12.872 1.00 90.81 183 ALA A CA 1
ATOM 1330 C C . ALA A 1 183 ? -14.656 -0.006 12.133 1.00 90.81 183 ALA A C 1
ATOM 1332 O O . ALA A 1 183 ? -14.117 -1.065 12.431 1.00 90.81 183 ALA A O 1
ATOM 1333 N N . ALA A 1 184 ? -15.559 0.071 11.148 1.00 89.56 184 ALA A N 1
ATOM 1334 C CA . ALA A 1 184 ? -16.052 -1.096 10.413 1.00 89.56 184 ALA A CA 1
ATOM 1335 C C . ALA A 1 184 ? -15.007 -1.760 9.494 1.00 89.56 184 ALA A C 1
ATOM 1337 O O . ALA A 1 184 ? -15.174 -2.929 9.147 1.00 89.56 184 ALA A O 1
ATOM 1338 N N . PHE A 1 185 ? -13.950 -1.043 9.099 1.00 93.38 185 PHE A N 1
ATOM 1339 C CA . PHE A 1 185 ? -12.895 -1.568 8.227 1.00 93.38 185 PHE A CA 1
ATOM 1340 C C . PHE A 1 185 ? -12.046 -2.626 8.939 1.00 93.38 185 PHE A C 1
ATOM 1342 O O . PHE A 1 185 ? -11.861 -3.723 8.419 1.00 93.38 185 PHE A O 1
ATOM 1349 N N . TRP A 1 186 ? -11.569 -2.321 10.146 1.00 93.19 186 TRP A N 1
ATOM 1350 C CA . TRP A 1 186 ? -10.561 -3.119 10.850 1.00 93.19 186 TRP A CA 1
ATOM 1351 C C . TRP A 1 186 ? -10.923 -4.595 11.036 1.00 93.19 186 TRP A C 1
ATOM 1353 O O . TRP A 1 186 ? -10.120 -5.436 10.638 1.00 93.19 186 TRP A O 1
ATOM 1363 N N . PRO A 1 187 ? -12.105 -4.963 11.572 1.00 93.06 187 PRO A N 1
ATOM 1364 C CA . PRO A 1 187 ? -12.444 -6.374 11.728 1.00 93.06 187 PRO A CA 1
ATOM 1365 C C . PRO A 1 187 ? -12.608 -7.100 10.389 1.00 93.06 187 PRO A C 1
ATOM 1367 O O . PRO A 1 187 ? -12.334 -8.292 10.322 1.00 93.06 187 PRO A O 1
ATOM 1370 N N . ARG A 1 188 ? -13.017 -6.403 9.318 1.00 94.69 188 ARG A N 1
ATOM 1371 C CA . ARG A 1 188 ? -13.128 -7.000 7.977 1.00 94.69 188 ARG A CA 1
ATOM 1372 C C . ARG A 1 188 ? -11.753 -7.276 7.384 1.00 94.69 188 ARG A C 1
ATOM 1374 O O . ARG A 1 188 ? -11.521 -8.371 6.887 1.00 94.69 188 ARG A O 1
ATOM 1381 N N . PHE A 1 189 ? -10.849 -6.301 7.468 1.00 95.00 189 PHE A N 1
ATOM 1382 C CA . PHE A 1 189 ? -9.497 -6.454 6.944 1.00 95.00 189 PHE A CA 1
ATOM 1383 C C . PHE A 1 189 ? -8.709 -7.514 7.721 1.00 95.00 189 PHE A C 1
ATOM 1385 O O . PHE A 1 189 ? -8.065 -8.362 7.116 1.00 95.00 189 PHE A O 1
ATOM 1392 N N . VAL A 1 190 ? -8.827 -7.540 9.053 1.00 94.94 190 VAL A N 1
ATOM 1393 C CA . VAL A 1 190 ? -8.195 -8.583 9.876 1.00 94.94 190 VAL A CA 1
ATOM 1394 C C . VAL A 1 190 ? -8.755 -9.969 9.563 1.00 94.94 190 VAL A C 1
ATOM 1396 O O . VAL A 1 190 ? -7.969 -10.888 9.372 1.00 94.94 190 VAL A O 1
ATOM 1399 N N . ALA A 1 191 ? -10.077 -10.123 9.431 1.00 95.12 191 ALA A N 1
ATOM 1400 C CA . ALA A 1 191 ? -10.667 -11.410 9.058 1.00 95.12 191 ALA A CA 1
ATOM 1401 C C . ALA A 1 191 ? -10.185 -11.895 7.679 1.00 95.12 191 ALA A C 1
ATOM 1403 O O . ALA A 1 191 ? -9.901 -13.077 7.510 1.00 95.12 191 ALA A O 1
ATOM 1404 N N . PHE A 1 192 ? -10.043 -10.979 6.715 1.00 96.00 192 PHE A N 1
ATOM 1405 C CA . PHE A 1 192 ? -9.455 -11.278 5.410 1.00 96.00 192 PHE A CA 1
ATOM 1406 C C . PHE A 1 192 ? -7.998 -11.749 5.530 1.00 96.00 192 PHE A C 1
ATOM 1408 O O . PHE A 1 192 ? -7.639 -12.780 4.967 1.00 96.00 192 PHE A O 1
ATOM 1415 N N . LEU A 1 193 ? -7.162 -11.039 6.295 1.00 95.44 193 LEU A N 1
ATOM 1416 C CA . LEU A 1 193 ? -5.770 -11.438 6.518 1.00 95.44 193 LEU A CA 1
ATOM 1417 C C . LEU A 1 193 ? -5.677 -12.808 7.197 1.00 95.44 193 LEU A C 1
ATOM 1419 O O . LEU A 1 193 ? -4.877 -13.643 6.782 1.00 95.44 193 LEU A O 1
ATOM 1423 N N . ASP A 1 194 ? -6.497 -13.056 8.216 1.00 95.56 194 ASP A N 1
ATOM 1424 C CA . ASP A 1 194 ? -6.521 -14.331 8.930 1.00 95.56 194 ASP A CA 1
ATOM 1425 C C . ASP A 1 194 ? -6.890 -15.492 7.998 1.00 95.56 194 ASP A C 1
ATOM 1427 O O . ASP A 1 194 ? -6.241 -16.540 8.044 1.00 95.56 194 ASP A O 1
ATOM 1431 N N . ASP A 1 195 ? -7.865 -15.291 7.108 1.00 96.25 195 ASP A N 1
ATOM 1432 C CA . ASP A 1 195 ? -8.256 -16.284 6.107 1.00 96.25 195 ASP A CA 1
ATOM 1433 C C . ASP A 1 195 ? -7.133 -16.557 5.091 1.00 96.25 195 ASP A C 1
ATOM 1435 O O . ASP A 1 195 ? -6.755 -17.713 4.869 1.00 96.25 195 ASP A O 1
ATOM 1439 N N . VAL A 1 196 ? -6.509 -15.508 4.544 1.00 95.69 196 VAL A N 1
ATOM 1440 C CA . VAL A 1 196 ? -5.357 -15.633 3.631 1.00 95.69 196 VAL A CA 1
ATOM 1441 C C . VAL A 1 196 ? -4.208 -16.391 4.301 1.00 95.69 196 VAL A C 1
ATOM 1443 O O . VAL A 1 196 ? -3.624 -17.307 3.714 1.00 95.69 196 VAL A O 1
ATOM 1446 N N . LEU A 1 197 ? -3.888 -16.056 5.553 1.00 95.44 197 LEU A N 1
ATOM 1447 C CA . LEU A 1 197 ? -2.803 -16.695 6.295 1.00 95.44 197 LEU A CA 1
ATOM 1448 C C . LEU A 1 197 ? -3.132 -18.140 6.686 1.00 95.44 197 LEU A C 1
ATOM 1450 O O . LEU A 1 197 ? -2.226 -18.978 6.699 1.00 95.44 197 LEU A O 1
ATOM 1454 N N . ALA A 1 198 ? -4.396 -18.465 6.962 1.00 96.56 198 ALA A N 1
ATOM 1455 C CA . ALA A 1 198 ? -4.835 -19.839 7.189 1.00 96.56 198 ALA A CA 1
ATOM 1456 C C . ALA A 1 198 ? -4.638 -20.695 5.928 1.00 96.56 198 ALA A C 1
ATOM 1458 O O . ALA A 1 198 ? -4.039 -21.775 5.994 1.00 96.56 198 ALA A O 1
ATOM 1459 N N . HIS A 1 199 ? -5.037 -20.179 4.764 1.00 97.12 199 HIS A N 1
ATOM 1460 C CA . HIS A 1 199 ? -4.810 -20.832 3.477 1.00 97.12 199 HIS A CA 1
ATOM 1461 C C . HIS A 1 199 ? -3.321 -20.991 3.157 1.00 97.12 199 HIS A C 1
ATOM 1463 O O . HIS A 1 199 ? -2.887 -22.077 2.760 1.00 97.12 199 HIS A O 1
ATOM 1469 N N . ALA A 1 200 ? -2.517 -19.954 3.399 1.00 95.81 200 ALA A N 1
ATOM 1470 C CA . ALA A 1 200 ? -1.071 -20.002 3.218 1.00 95.81 200 ALA A CA 1
ATOM 1471 C C . ALA A 1 200 ? -0.419 -21.077 4.110 1.00 95.81 200 ALA A C 1
ATOM 1473 O O . ALA A 1 200 ? 0.396 -21.876 3.641 1.00 95.81 200 ALA A O 1
ATOM 1474 N N . ARG A 1 201 ? -0.817 -21.174 5.387 1.00 95.38 201 ARG A N 1
ATOM 1475 C CA . ARG A 1 201 ? -0.345 -22.230 6.303 1.00 95.38 201 ARG A CA 1
ATOM 1476 C C . ARG A 1 201 ? -0.708 -23.627 5.819 1.00 95.38 201 ARG A C 1
ATOM 1478 O O . ARG A 1 201 ? 0.102 -24.538 5.972 1.00 95.38 201 ARG A O 1
ATOM 1485 N N . ALA A 1 202 ? -1.896 -23.803 5.249 1.00 97.00 202 ALA A N 1
ATOM 1486 C CA . ALA A 1 202 ? -2.358 -25.103 4.781 1.00 97.00 202 ALA A CA 1
ATOM 1487 C C . ALA A 1 202 ? -1.680 -25.533 3.468 1.00 97.00 202 ALA A C 1
ATOM 1489 O O . ALA A 1 202 ? -1.245 -26.679 3.350 1.00 97.00 202 ALA A O 1
ATOM 1490 N N . LYS A 1 203 ? -1.565 -24.622 2.494 1.00 97.19 203 LYS A N 1
ATOM 1491 C CA . LYS A 1 203 ? -1.262 -24.968 1.094 1.00 97.19 203 LYS A CA 1
ATOM 1492 C C . LYS A 1 203 ? 0.157 -24.634 0.632 1.00 97.19 203 LYS A C 1
ATOM 1494 O O . LYS A 1 203 ? 0.624 -25.253 -0.320 1.00 97.19 203 LYS A O 1
ATOM 1499 N N . LEU A 1 204 ? 0.873 -23.706 1.278 1.00 96.62 204 LEU A N 1
ATOM 1500 C CA . LEU A 1 204 ? 2.243 -23.380 0.858 1.00 96.62 204 LEU A CA 1
ATOM 1501 C C . LEU A 1 204 ? 3.191 -24.563 1.061 1.00 96.62 204 LEU A C 1
ATOM 1503 O O . LEU A 1 204 ? 3.127 -25.252 2.082 1.00 96.62 204 LEU A O 1
ATOM 1507 N N . GLY A 1 205 ? 4.141 -24.736 0.141 1.00 95.75 205 GLY A N 1
ATOM 1508 C CA . GLY A 1 205 ? 5.267 -25.650 0.332 1.00 95.75 205 GLY A CA 1
ATOM 1509 C C . GLY A 1 205 ? 6.126 -25.263 1.544 1.00 95.75 205 GLY A C 1
ATOM 1510 O O . GLY A 1 205 ? 6.152 -24.103 1.960 1.00 95.75 205 GLY A O 1
ATOM 1511 N N . LYS A 1 206 ? 6.865 -26.234 2.102 1.00 95.00 206 LYS A N 1
ATOM 1512 C CA . LYS A 1 206 ? 7.659 -26.066 3.336 1.00 95.00 206 LYS A CA 1
ATOM 1513 C C . LYS A 1 206 ? 8.563 -24.826 3.302 1.00 95.00 206 LYS A C 1
ATOM 1515 O O . LYS A 1 206 ? 8.537 -24.046 4.245 1.00 95.00 206 LYS A O 1
ATOM 1520 N N . THR A 1 207 ? 9.314 -24.625 2.219 1.00 94.06 207 THR A N 1
ATOM 1521 C CA . THR A 1 207 ? 10.252 -23.498 2.080 1.00 94.06 207 THR A CA 1
ATOM 1522 C C . THR A 1 207 ? 9.545 -22.143 2.099 1.00 94.06 207 THR A C 1
ATOM 1524 O O . THR A 1 207 ? 9.922 -21.274 2.877 1.00 94.06 207 THR A O 1
ATOM 1527 N N . ALA A 1 208 ? 8.488 -21.975 1.298 1.00 94.19 208 ALA A N 1
ATOM 1528 C CA . ALA A 1 208 ? 7.725 -20.727 1.241 1.00 94.19 208 ALA A CA 1
ATOM 1529 C C . ALA A 1 208 ? 7.035 -20.420 2.578 1.00 94.19 208 ALA A C 1
ATOM 1531 O O . ALA A 1 208 ? 7.027 -19.281 3.030 1.00 94.19 208 ALA A O 1
ATOM 1532 N N . ARG A 1 209 ? 6.508 -21.451 3.248 1.00 94.94 209 ARG A N 1
ATOM 1533 C CA . ARG A 1 209 ? 5.884 -21.314 4.566 1.00 94.94 209 ARG A CA 1
ATOM 1534 C C . ARG A 1 209 ? 6.883 -20.861 5.630 1.00 94.94 209 ARG A C 1
ATOM 1536 O O . ARG A 1 209 ? 6.560 -19.970 6.403 1.00 94.94 209 ARG A O 1
ATOM 1543 N N . VAL A 1 210 ? 8.077 -21.457 5.659 1.00 92.94 210 VAL A N 1
ATOM 1544 C CA . VAL A 1 210 ? 9.145 -21.045 6.583 1.00 92.94 210 VAL A CA 1
ATOM 1545 C C . VAL A 1 210 ? 9.555 -19.602 6.311 1.00 92.94 210 VAL A C 1
ATOM 1547 O O . VAL A 1 210 ? 9.599 -18.823 7.247 1.00 92.94 210 VAL A O 1
ATOM 1550 N N . ALA A 1 211 ? 9.769 -19.227 5.047 1.00 92.12 211 ALA A N 1
ATOM 1551 C CA . ALA A 1 211 ? 10.127 -17.855 4.692 1.00 92.12 211 ALA A CA 1
ATOM 1552 C C . ALA A 1 211 ? 9.042 -16.836 5.088 1.00 92.12 211 ALA A C 1
ATOM 1554 O O . ALA A 1 211 ? 9.359 -15.763 5.592 1.00 92.12 211 ALA A O 1
ATOM 1555 N N . LEU A 1 212 ? 7.761 -17.166 4.889 1.00 92.56 212 LEU A N 1
ATOM 1556 C CA . LEU A 1 212 ? 6.645 -16.280 5.228 1.00 92.56 212 LEU A CA 1
ATOM 1557 C C . LEU A 1 212 ? 6.523 -16.031 6.734 1.00 92.56 212 LEU A C 1
ATOM 1559 O O . LEU A 1 212 ? 6.274 -14.902 7.147 1.00 92.56 212 LEU A O 1
ATOM 1563 N N . PHE A 1 213 ? 6.659 -17.085 7.537 1.00 91.06 213 PHE A N 1
ATOM 1564 C CA . PHE A 1 213 ? 6.455 -17.042 8.987 1.00 91.06 213 PHE A CA 1
ATOM 1565 C C . PHE A 1 213 ? 7.769 -16.974 9.777 1.00 91.06 213 PHE A C 1
ATOM 1567 O O . PHE A 1 213 ? 7.770 -17.276 10.967 1.00 91.06 213 PHE A O 1
ATOM 1574 N N . ASP A 1 214 ? 8.875 -16.593 9.135 1.00 86.25 214 ASP A N 1
ATOM 1575 C CA . ASP A 1 214 ? 10.156 -16.399 9.810 1.00 86.25 214 ASP A CA 1
ATOM 1576 C C . ASP A 1 214 ? 10.069 -15.216 10.787 1.00 86.25 214 ASP A C 1
ATOM 1578 O O . ASP A 1 214 ? 9.744 -14.082 10.419 1.00 86.25 214 ASP A O 1
ATOM 1582 N N . GLU A 1 215 ? 10.352 -15.489 12.058 1.00 78.62 215 GLU A N 1
ATOM 1583 C CA . GLU A 1 215 ? 10.341 -14.497 13.132 1.00 78.62 215 GLU A CA 1
ATOM 1584 C C . GLU A 1 215 ? 11.694 -13.778 13.270 1.00 78.62 215 GLU A C 1
ATOM 1586 O O . GLU A 1 215 ? 11.814 -12.789 13.996 1.00 78.62 215 GLU A O 1
ATOM 1591 N N . THR A 1 216 ? 12.723 -14.226 12.556 1.00 80.19 216 THR A N 1
ATOM 1592 C CA . THR A 1 216 ? 14.098 -13.731 12.680 1.00 80.19 216 THR A CA 1
ATOM 1593 C C . THR A 1 216 ? 14.663 -13.311 11.324 1.00 80.19 216 THR A C 1
ATOM 1595 O O . THR A 1 216 ? 15.622 -13.914 10.843 1.00 80.19 216 THR A O 1
ATOM 1598 N N . PRO A 1 217 ? 14.100 -12.265 10.685 1.00 76.81 217 PRO A N 1
ATOM 1599 C CA . PRO A 1 217 ? 14.686 -11.747 9.458 1.00 76.81 217 PRO A CA 1
ATOM 1600 C C . PRO A 1 217 ? 16.098 -11.196 9.742 1.00 76.81 217 PRO A C 1
ATOM 1602 O O . PRO A 1 217 ? 16.411 -10.837 10.884 1.00 76.81 217 PRO A O 1
ATOM 1605 N N . PRO A 1 218 ? 16.949 -11.067 8.712 1.00 76.69 218 PRO A N 1
ATOM 1606 C CA . PRO A 1 218 ? 18.173 -10.278 8.806 1.00 76.69 218 PRO A CA 1
ATOM 1607 C C . PRO A 1 218 ? 17.895 -8.880 9.384 1.00 76.69 218 PRO A C 1
ATOM 1609 O O . PRO A 1 218 ? 16.862 -8.285 9.088 1.00 76.69 218 PRO A O 1
ATOM 1612 N N . ALA A 1 219 ? 18.810 -8.350 10.203 1.00 73.44 219 ALA A N 1
ATOM 1613 C CA . ALA A 1 219 ? 18.605 -7.094 10.939 1.00 73.44 219 ALA A CA 1
ATOM 1614 C C . ALA A 1 219 ? 18.345 -5.866 10.040 1.00 73.44 219 ALA A C 1
ATOM 1616 O O . ALA A 1 219 ? 17.779 -4.876 10.494 1.00 73.44 219 ALA A O 1
ATOM 1617 N N . ASP A 1 220 ? 18.756 -5.932 8.775 1.00 75.31 220 ASP A N 1
ATOM 1618 C CA . ASP A 1 220 ? 18.578 -4.912 7.743 1.00 75.31 220 ASP A CA 1
ATOM 1619 C C . ASP A 1 220 ? 17.285 -5.082 6.928 1.00 75.31 220 ASP A C 1
ATOM 1621 O O . ASP A 1 220 ? 17.061 -4.334 5.976 1.00 75.31 220 ASP A O 1
ATOM 1625 N N . ARG A 1 221 ? 16.436 -6.067 7.257 1.00 74.50 221 ARG A N 1
ATOM 1626 C CA . ARG A 1 221 ? 15.255 -6.410 6.458 1.00 74.50 221 ARG A CA 1
ATOM 1627 C C . ARG A 1 221 ? 13.986 -6.495 7.285 1.00 74.50 221 ARG A C 1
ATOM 1629 O O . ARG A 1 221 ? 13.923 -7.123 8.340 1.00 74.50 221 ARG A O 1
ATOM 1636 N N . THR A 1 222 ? 12.926 -5.920 6.733 1.00 82.94 222 THR A N 1
ATOM 1637 C CA . THR A 1 222 ? 11.565 -6.135 7.213 1.00 82.94 222 THR A CA 1
ATOM 1638 C C . THR A 1 222 ? 11.126 -7.571 6.902 1.00 82.94 222 THR A C 1
ATOM 1640 O O . THR A 1 222 ? 11.541 -8.158 5.898 1.00 82.94 222 THR A O 1
ATOM 1643 N N . ARG A 1 223 ? 10.287 -8.169 7.760 1.00 88.31 223 ARG A N 1
ATOM 1644 C CA . ARG A 1 223 ? 9.764 -9.522 7.517 1.00 88.31 223 ARG A CA 1
ATOM 1645 C C . ARG A 1 223 ? 8.859 -9.521 6.297 1.00 88.31 223 ARG A C 1
ATOM 1647 O O . ARG A 1 223 ? 8.079 -8.590 6.098 1.00 88.31 223 ARG A O 1
ATOM 1654 N N . TYR A 1 224 ? 8.860 -10.620 5.543 1.00 91.56 224 TYR A N 1
ATOM 1655 C CA . TYR A 1 224 ? 7.931 -10.770 4.422 1.00 91.56 224 TYR A CA 1
ATOM 1656 C C . TYR A 1 224 ? 6.475 -10.618 4.855 1.00 91.56 224 TYR A C 1
ATOM 1658 O O . TYR A 1 224 ? 5.697 -10.002 4.139 1.00 91.56 224 TYR A O 1
ATOM 1666 N N . LEU A 1 225 ? 6.104 -11.126 6.034 1.00 91.19 225 LEU A N 1
ATOM 1667 C CA . LEU A 1 225 ? 4.738 -11.000 6.532 1.00 91.19 225 LEU A CA 1
ATOM 1668 C C . LEU A 1 225 ? 4.315 -9.539 6.752 1.00 91.19 225 LEU A C 1
ATOM 1670 O O . LEU A 1 225 ? 3.184 -9.193 6.426 1.00 91.19 225 LEU A O 1
ATOM 1674 N N . ASP A 1 226 ? 5.204 -8.672 7.244 1.00 87.88 226 ASP A N 1
ATOM 1675 C CA . ASP A 1 226 ? 4.913 -7.241 7.424 1.00 87.88 226 ASP A CA 1
ATOM 1676 C C . ASP A 1 226 ? 4.711 -6.547 6.063 1.00 87.88 226 ASP A C 1
ATOM 1678 O O . ASP A 1 226 ? 3.733 -5.821 5.855 1.00 87.88 226 ASP A O 1
ATOM 1682 N N . VAL A 1 227 ? 5.592 -6.841 5.098 1.00 89.62 227 VAL A N 1
ATOM 1683 C CA . VAL A 1 227 ? 5.500 -6.319 3.723 1.00 89.62 227 VAL A CA 1
ATOM 1684 C C . VAL A 1 227 ? 4.208 -6.786 3.050 1.00 89.62 227 VAL A C 1
ATOM 1686 O O . VAL A 1 227 ? 3.447 -5.974 2.524 1.00 89.62 227 VAL A O 1
ATOM 1689 N N . LEU A 1 228 ? 3.915 -8.086 3.102 1.00 91.69 228 LEU A N 1
ATOM 1690 C CA . LEU A 1 228 ? 2.725 -8.665 2.482 1.00 91.69 228 LEU A CA 1
ATOM 1691 C C . LEU A 1 228 ? 1.439 -8.181 3.142 1.00 91.69 228 LEU A C 1
ATOM 1693 O O . LEU A 1 228 ? 0.471 -7.945 2.434 1.00 91.69 228 LEU A O 1
ATOM 1697 N N . THR A 1 229 ? 1.422 -7.966 4.458 1.00 90.62 229 THR A N 1
ATOM 1698 C CA . THR A 1 229 ? 0.245 -7.413 5.146 1.00 90.62 229 THR A CA 1
ATOM 1699 C C . THR A 1 229 ? -0.135 -6.038 4.591 1.00 90.62 229 THR A C 1
ATOM 1701 O O . THR A 1 229 ? -1.317 -5.749 4.420 1.00 90.62 229 THR A O 1
ATOM 1704 N N . THR A 1 230 ? 0.857 -5.214 4.240 1.00 89.75 230 THR A N 1
ATOM 1705 C CA . THR A 1 230 ? 0.621 -3.924 3.572 1.00 89.75 230 THR A CA 1
ATOM 1706 C C . THR A 1 230 ? 0.090 -4.118 2.153 1.00 89.75 230 THR A C 1
ATOM 1708 O O . THR A 1 230 ? -0.904 -3.504 1.774 1.00 89.75 230 THR A O 1
ATOM 1711 N N . LEU A 1 231 ? 0.732 -4.979 1.360 1.00 90.62 231 LEU A N 1
ATOM 1712 C CA . LEU A 1 231 ? 0.366 -5.179 -0.047 1.00 90.62 231 LEU A CA 1
ATOM 1713 C C . LEU A 1 231 ? -0.999 -5.857 -0.214 1.00 90.62 231 LEU A C 1
ATOM 1715 O O . LEU A 1 231 ? -1.724 -5.546 -1.154 1.00 90.62 231 LEU A O 1
ATOM 1719 N N . LEU A 1 232 ? -1.385 -6.724 0.727 1.00 92.31 232 LEU A N 1
ATOM 1720 C CA . LEU A 1 232 ? -2.692 -7.382 0.784 1.00 92.31 232 LEU A CA 1
ATOM 1721 C C . LEU A 1 232 ? -3.853 -6.402 1.015 1.00 92.31 232 LEU A C 1
ATOM 1723 O O . LEU A 1 232 ? -5.007 -6.781 0.815 1.00 92.31 232 LEU A O 1
ATOM 1727 N N . LEU A 1 233 ? -3.579 -5.137 1.359 1.00 90.81 233 LEU A N 1
ATOM 1728 C CA . LEU A 1 233 ? -4.604 -4.095 1.351 1.00 90.81 233 LEU A CA 1
ATOM 1729 C C . LEU A 1 233 ? -5.200 -3.897 -0.051 1.00 90.81 233 LEU A C 1
ATOM 1731 O O . LEU A 1 233 ? -6.395 -3.649 -0.165 1.00 90.81 233 LEU A O 1
ATOM 1735 N N . ILE A 1 234 ? -4.397 -4.031 -1.110 1.00 88.50 234 ILE A N 1
ATOM 1736 C CA . ILE A 1 234 ? -4.837 -3.822 -2.498 1.00 88.50 234 ILE A CA 1
ATOM 1737 C C . ILE A 1 234 ? -5.919 -4.839 -2.900 1.00 88.50 234 ILE A C 1
ATOM 1739 O O . ILE A 1 234 ? -7.044 -4.406 -3.156 1.00 88.50 234 ILE A O 1
ATOM 1743 N N . PRO A 1 235 ? -5.669 -6.168 -2.870 1.00 88.81 235 PRO A N 1
ATOM 1744 C CA . PRO A 1 235 ? -6.703 -7.146 -3.208 1.00 88.81 235 PRO A CA 1
ATOM 1745 C C . PRO A 1 235 ? -7.895 -7.093 -2.243 1.00 88.81 235 PRO A C 1
ATOM 1747 O O . PRO A 1 235 ? -9.030 -7.328 -2.655 1.00 88.81 235 PRO A O 1
ATOM 1750 N N . PHE A 1 236 ? -7.682 -6.717 -0.973 1.00 91.62 236 PHE A N 1
ATOM 1751 C CA . PHE A 1 236 ? -8.796 -6.467 -0.061 1.00 91.62 236 PHE A CA 1
ATOM 1752 C C . PHE A 1 236 ? -9.700 -5.334 -0.564 1.00 91.62 236 PHE A C 1
ATOM 1754 O O . PHE A 1 236 ? -10.914 -5.501 -0.602 1.00 91.62 236 PHE A O 1
ATOM 1761 N N . LEU A 1 237 ? -9.139 -4.184 -0.946 1.00 88.00 237 LEU A N 1
ATOM 1762 C CA . LEU A 1 237 ? -9.911 -3.023 -1.403 1.00 88.00 237 LEU A CA 1
ATOM 1763 C C . LEU A 1 237 ? -10.603 -3.256 -2.753 1.00 88.00 237 LEU A C 1
ATOM 1765 O O . LEU A 1 237 ? -11.697 -2.729 -2.981 1.00 88.00 237 LEU A O 1
ATOM 1769 N N . GLU A 1 238 ? -9.992 -4.046 -3.630 1.00 83.12 238 GLU A N 1
ATOM 1770 C CA . GLU A 1 238 ? -10.541 -4.362 -4.949 1.00 83.12 238 GLU A CA 1
ATOM 1771 C C . GLU A 1 238 ? -11.721 -5.336 -4.860 1.00 83.12 238 GLU A C 1
ATOM 1773 O O . GLU A 1 238 ? -12.785 -5.054 -5.421 1.00 83.12 238 GLU A O 1
ATOM 1778 N N . ASP A 1 239 ? -11.582 -6.417 -4.088 1.00 79.88 239 ASP A N 1
ATOM 1779 C CA . ASP A 1 239 ? -12.543 -7.523 -4.085 1.00 79.88 239 ASP A CA 1
ATOM 1780 C C . ASP A 1 239 ? -13.316 -7.639 -2.756 1.00 79.88 239 ASP A C 1
ATOM 1782 O O . ASP A 1 239 ? -14.527 -7.394 -2.685 1.00 79.88 239 ASP A O 1
ATOM 1786 N N . ALA A 1 240 ? -12.605 -7.909 -1.659 1.00 76.19 240 ALA A N 1
ATOM 1787 C CA . ALA A 1 240 ? -13.198 -8.314 -0.378 1.00 76.19 240 ALA A CA 1
ATOM 1788 C C . ALA A 1 240 ? -13.823 -7.171 0.451 1.00 76.19 240 ALA A C 1
ATOM 1790 O O . ALA A 1 240 ? -14.595 -7.411 1.385 1.00 76.19 240 ALA A O 1
ATOM 1791 N N . ALA A 1 241 ? -13.521 -5.915 0.126 1.00 74.31 241 ALA A N 1
ATOM 1792 C CA . ALA A 1 241 ? -13.927 -4.738 0.888 1.00 74.31 241 ALA A CA 1
ATOM 1793 C C . ALA A 1 241 ? -15.447 -4.512 0.924 1.00 74.31 241 ALA A C 1
ATOM 1795 O O . ALA A 1 241 ? -15.928 -3.777 1.790 1.00 74.31 241 ALA A O 1
ATOM 1796 N N . ASN A 1 242 ? -16.204 -5.144 0.017 1.00 76.19 242 ASN A N 1
ATOM 1797 C CA . ASN A 1 242 ? -17.669 -5.117 -0.033 1.00 76.19 242 ASN A CA 1
ATOM 1798 C C . ASN A 1 242 ? -18.252 -3.696 0.141 1.00 76.19 242 ASN A C 1
ATOM 1800 O O . ASN A 1 242 ? -18.981 -3.405 1.093 1.00 76.19 242 ASN A O 1
ATOM 1804 N N . GLY A 1 243 ? -17.866 -2.790 -0.762 1.00 77.38 243 GLY A N 1
ATOM 1805 C CA . GLY A 1 243 ? -18.409 -1.430 -0.835 1.00 77.38 243 GLY A CA 1
ATOM 1806 C C . GLY A 1 243 ? -17.678 -0.362 -0.015 1.00 77.38 243 GLY A C 1
ATOM 1807 O O . GLY A 1 243 ? -18.112 0.788 -0.049 1.00 77.38 243 GLY A O 1
ATOM 1808 N N . LEU A 1 244 ? -16.581 -0.692 0.681 1.00 87.50 244 LEU A N 1
ATOM 1809 C CA . LEU A 1 244 ? -15.710 0.339 1.261 1.00 87.50 244 LEU A CA 1
ATOM 1810 C C . LEU A 1 244 ? -14.984 1.107 0.155 1.00 87.50 244 LEU A C 1
ATOM 1812 O O . LEU A 1 244 ? -14.574 0.529 -0.856 1.00 87.50 244 LEU A O 1
ATOM 1816 N N . ARG A 1 245 ? -14.804 2.407 0.372 1.00 88.62 245 ARG A N 1
ATOM 1817 C CA . ARG A 1 245 ? -14.072 3.285 -0.544 1.00 88.62 245 ARG A CA 1
ATOM 1818 C C . ARG A 1 245 ? -12.773 3.757 0.077 1.00 88.62 245 ARG A C 1
ATOM 1820 O O . ARG A 1 245 ? -12.728 4.052 1.274 1.00 88.62 245 ARG A O 1
ATOM 1827 N N . ALA A 1 246 ? -11.733 3.844 -0.741 1.00 90.56 246 ALA A N 1
ATOM 1828 C CA . ALA A 1 246 ? -10.414 4.247 -0.292 1.00 90.56 246 ALA A CA 1
ATOM 1829 C C . ALA A 1 246 ? -9.973 5.576 -0.918 1.00 90.56 246 ALA A C 1
ATOM 1831 O O . ALA A 1 246 ? -10.217 5.819 -2.100 1.00 90.56 246 ALA A O 1
ATOM 1832 N N . CYS A 1 247 ? -9.305 6.403 -0.114 1.00 91.12 247 CYS A N 1
ATOM 1833 C CA . CYS A 1 247 ? -8.664 7.650 -0.522 1.00 91.12 247 CYS A CA 1
ATOM 1834 C C . CYS A 1 247 ? -7.154 7.541 -0.308 1.00 91.12 247 CYS A C 1
ATOM 1836 O O . CYS A 1 247 ? -6.685 7.254 0.799 1.00 91.12 247 CYS A O 1
ATOM 1838 N N . LYS A 1 248 ? -6.378 7.800 -1.349 1.00 90.62 248 LYS A N 1
ATOM 1839 C CA . LYS A 1 248 ? -4.932 7.911 -1.266 1.00 90.62 248 LYS A CA 1
ATOM 1840 C C . LYS A 1 248 ? -4.561 9.349 -0.902 1.00 90.62 248 LYS A C 1
ATOM 1842 O O . LYS A 1 248 ? -4.886 10.296 -1.609 1.00 90.62 248 LYS A O 1
ATOM 1847 N N . LEU A 1 249 ? -3.859 9.513 0.213 1.00 90.06 249 LEU A N 1
ATOM 1848 C CA . LEU A 1 249 ? -3.417 10.810 0.719 1.00 90.06 249 LEU A CA 1
ATOM 1849 C C . LEU A 1 249 ? -2.066 11.185 0.104 1.00 90.06 249 LEU A C 1
ATOM 1851 O O . LEU A 1 249 ? -1.102 10.420 0.212 1.00 90.06 249 LEU A O 1
ATOM 1855 N N . ALA A 1 250 ? -1.989 12.370 -0.502 1.00 85.94 250 ALA A N 1
ATOM 1856 C CA . ALA A 1 250 ? -0.744 12.920 -1.033 1.00 85.94 250 ALA A CA 1
ATOM 1857 C C . ALA A 1 250 ? 0.270 13.190 0.093 1.00 85.94 250 ALA A C 1
ATOM 1859 O O . ALA A 1 250 ? -0.110 13.611 1.177 1.00 85.94 250 ALA A O 1
ATOM 1860 N N . LEU A 1 251 ? 1.563 12.944 -0.129 1.00 83.19 251 LEU A N 1
ATOM 1861 C CA . LEU A 1 251 ? 2.592 13.197 0.889 1.00 83.19 251 LEU A CA 1
ATOM 1862 C C . LEU A 1 251 ? 2.930 14.696 0.932 1.00 83.19 251 LEU A C 1
ATOM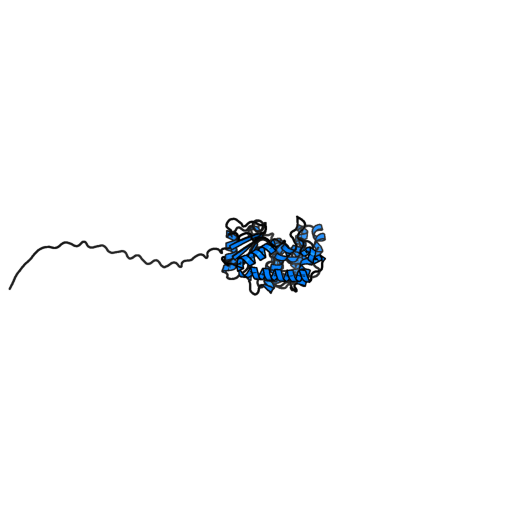 1864 O O . LEU A 1 251 ? 3.316 15.231 -0.109 1.00 83.19 251 LEU A O 1
ATOM 1868 N N . PRO A 1 252 ? 2.922 15.351 2.106 1.00 78.69 252 PRO A N 1
ATOM 1869 C CA . PRO A 1 252 ? 3.386 16.731 2.250 1.00 78.69 252 PRO A CA 1
ATOM 1870 C C . PRO A 1 252 ? 4.818 16.932 1.745 1.00 78.69 252 PRO A C 1
ATOM 1872 O O . PRO A 1 252 ? 5.126 17.925 1.096 1.00 78.69 252 PRO A O 1
ATOM 1875 N N . SER A 1 253 ? 5.692 15.951 1.986 1.00 62.16 253 SER A N 1
ATOM 1876 C CA . SER A 1 253 ? 7.089 15.965 1.536 1.00 62.16 253 SER A CA 1
ATOM 1877 C C . SER A 1 253 ? 7.267 15.760 0.026 1.00 62.16 253 SER A C 1
ATOM 1879 O O . SER A 1 253 ? 8.374 15.919 -0.477 1.00 62.16 253 SER A O 1
ATOM 1881 N N . SER A 1 254 ? 6.207 15.404 -0.709 1.00 57.31 254 SER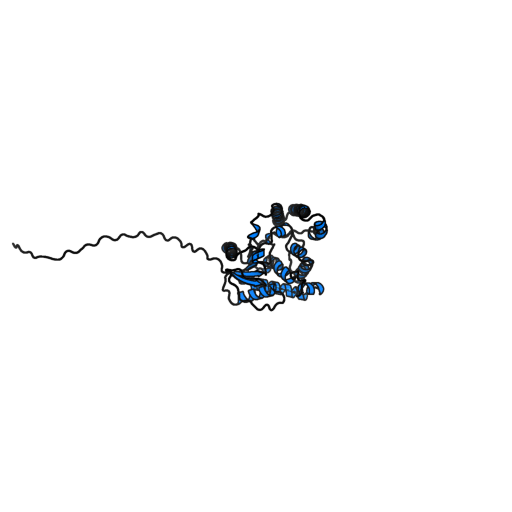 A N 1
ATOM 1882 C CA . SER A 1 254 ? 6.262 15.208 -2.166 1.00 57.31 254 SER A CA 1
ATOM 1883 C C . SER A 1 254 ? 5.939 16.462 -2.982 1.00 57.31 254 SER A C 1
ATOM 1885 O O . SER A 1 254 ? 6.043 16.420 -4.209 1.00 57.31 254 SER A O 1
ATOM 1887 N N . GLU A 1 255 ? 5.554 17.559 -2.324 1.00 52.41 255 GLU A N 1
ATOM 1888 C CA . GLU A 1 255 ? 5.152 18.800 -2.994 1.00 52.41 255 GLU A CA 1
ATOM 1889 C C . GLU A 1 255 ? 6.304 19.811 -3.147 1.00 52.41 255 GLU A C 1
ATOM 1891 O O . GLU A 1 255 ? 6.257 20.627 -4.068 1.00 52.41 255 GLU A O 1
ATOM 1896 N N . GLU A 1 256 ? 7.383 19.715 -2.353 1.00 52.81 256 GLU A N 1
ATOM 1897 C CA . GLU A 1 256 ? 8.534 20.627 -2.447 1.00 52.81 256 GLU A CA 1
ATOM 1898 C C . GLU A 1 256 ? 9.900 19.938 -2.220 1.00 52.81 256 GLU A C 1
ATOM 1900 O O . GLU A 1 256 ? 10.152 19.416 -1.131 1.00 52.81 256 GLU A O 1
ATOM 1905 N N . PRO A 1 257 ? 10.829 19.984 -3.202 1.00 56.28 257 PRO A N 1
ATOM 1906 C CA . PRO A 1 257 ? 10.657 20.503 -4.563 1.00 56.28 257 PRO A CA 1
ATOM 1907 C C . PRO A 1 257 ? 9.690 19.636 -5.392 1.00 56.28 257 PRO A C 1
ATOM 1909 O O . PRO A 1 257 ? 9.545 18.445 -5.109 1.00 56.28 257 PRO A O 1
ATOM 1912 N N . PRO A 1 258 ? 9.049 20.203 -6.436 1.00 59.06 258 PRO A N 1
ATOM 1913 C CA . PRO A 1 258 ? 8.150 19.446 -7.297 1.00 59.06 258 PRO A CA 1
ATOM 1914 C C . PRO A 1 258 ? 8.867 18.210 -7.854 1.00 59.06 258 PRO A C 1
ATOM 1916 O O . PRO A 1 258 ? 10.059 18.292 -8.181 1.00 59.06 258 PRO A O 1
ATOM 1919 N N . PRO A 1 259 ? 8.162 17.071 -7.984 1.00 66.19 259 PRO A N 1
ATOM 1920 C CA . PRO A 1 259 ? 8.774 15.830 -8.425 1.00 66.19 259 PRO A CA 1
ATOM 1921 C C . PRO A 1 259 ? 9.467 16.048 -9.766 1.00 66.19 259 PRO A C 1
ATOM 1923 O O . PRO A 1 259 ? 8.961 16.776 -10.626 1.00 66.19 259 PRO A O 1
ATOM 1926 N N . ASN A 1 260 ? 10.620 15.396 -9.936 1.00 83.88 260 ASN A N 1
ATOM 1927 C CA . ASN A 1 260 ? 11.381 15.403 -11.179 1.00 83.88 260 ASN A CA 1
ATOM 1928 C C . ASN A 1 260 ? 10.410 15.284 -12.376 1.00 83.88 260 ASN A C 1
ATOM 1930 O O . ASN A 1 260 ? 9.601 14.349 -12.404 1.00 83.88 260 ASN A O 1
ATOM 1934 N N . PRO A 1 261 ? 10.446 16.208 -13.357 1.00 89.50 261 PRO A N 1
ATOM 1935 C CA . PRO A 1 261 ? 9.457 16.243 -14.434 1.00 89.50 261 PRO A CA 1
ATOM 1936 C C . PRO A 1 261 ? 9.390 14.922 -15.212 1.00 89.50 261 PRO A C 1
ATOM 1938 O O . PRO A 1 261 ? 8.320 14.542 -15.686 1.00 89.50 261 PRO A O 1
ATOM 1941 N N . HIS A 1 262 ? 10.502 14.185 -15.288 1.00 92.81 262 HIS A N 1
ATOM 1942 C CA . HIS A 1 262 ? 10.560 12.858 -15.894 1.00 92.81 262 HIS A CA 1
ATOM 1943 C C . HIS A 1 262 ? 9.787 11.814 -15.082 1.00 92.81 262 HIS A C 1
ATOM 1945 O O . HIS A 1 262 ? 9.043 11.023 -15.655 1.00 92.81 262 HIS A O 1
ATOM 1951 N N . VAL A 1 263 ? 9.909 11.845 -13.752 1.00 91.19 263 VAL A N 1
ATOM 1952 C CA . VAL A 1 263 ? 9.171 10.967 -12.830 1.00 91.19 263 VAL A CA 1
ATOM 1953 C C . VAL A 1 263 ? 7.674 11.244 -12.923 1.00 91.19 263 VAL A C 1
ATOM 1955 O O . VAL A 1 263 ? 6.884 10.310 -13.059 1.00 91.19 263 VAL A O 1
ATOM 1958 N N . ARG A 1 264 ? 7.276 12.523 -12.948 1.00 90.88 264 ARG A N 1
ATOM 1959 C CA . ARG A 1 264 ? 5.872 12.905 -13.141 1.00 90.88 264 ARG A CA 1
ATOM 1960 C C . ARG A 1 264 ? 5.322 12.379 -14.469 1.00 90.88 264 ARG A C 1
ATOM 1962 O O . ARG A 1 264 ? 4.296 11.705 -14.466 1.00 90.88 264 ARG A O 1
ATOM 1969 N N . MET A 1 265 ? 6.029 12.619 -15.576 1.00 93.50 265 MET A N 1
ATOM 1970 C CA . MET A 1 265 ? 5.602 12.161 -16.903 1.00 93.50 265 MET A CA 1
ATOM 1971 C C . MET A 1 265 ? 5.536 10.631 -16.998 1.00 93.50 265 MET A C 1
ATOM 1973 O O . MET A 1 265 ? 4.614 10.093 -17.603 1.00 93.50 265 MET A O 1
ATOM 1977 N N . LEU A 1 266 ? 6.482 9.913 -16.384 1.00 94.81 266 LEU A N 1
ATOM 1978 C CA . LEU A 1 266 ? 6.457 8.450 -16.323 1.00 94.81 266 LEU A CA 1
ATOM 1979 C C . LEU A 1 266 ? 5.224 7.933 -15.579 1.00 94.81 266 LEU A C 1
ATOM 1981 O O . LEU A 1 266 ? 4.573 7.011 -16.066 1.00 94.81 266 LEU A O 1
ATOM 1985 N N . ARG A 1 267 ? 4.871 8.538 -14.440 1.00 93.75 267 ARG A N 1
ATOM 1986 C CA . ARG A 1 267 ? 3.654 8.179 -13.702 1.00 93.75 267 ARG A CA 1
ATOM 1987 C C . ARG A 1 267 ? 2.394 8.443 -14.528 1.00 93.75 267 ARG A C 1
ATOM 1989 O O . ARG A 1 267 ? 1.589 7.535 -14.695 1.00 93.75 267 ARG A O 1
ATOM 1996 N N . GLU A 1 268 ? 2.259 9.642 -15.092 1.00 93.56 268 GLU A N 1
ATOM 1997 C CA . GLU A 1 268 ? 1.099 10.030 -15.911 1.00 93.56 268 GLU A CA 1
ATOM 1998 C C . GLU A 1 268 ? 0.933 9.124 -17.138 1.00 93.56 268 GLU A C 1
ATOM 2000 O O . GLU A 1 268 ? -0.172 8.674 -17.440 1.00 93.56 268 GLU A O 1
ATOM 2005 N N . LEU A 1 269 ? 2.032 8.794 -17.824 1.00 94.75 269 LEU A N 1
ATOM 2006 C CA . LEU A 1 269 ? 2.010 7.908 -18.986 1.00 94.75 269 LEU A CA 1
ATOM 2007 C C . LEU A 1 269 ? 1.602 6.478 -18.608 1.00 94.75 269 LEU A C 1
ATOM 2009 O O . LEU A 1 269 ? 0.865 5.837 -19.359 1.00 94.75 269 LEU A O 1
ATOM 2013 N N . LYS A 1 270 ? 2.043 5.988 -17.442 1.00 94.94 270 LYS A N 1
ATOM 2014 C CA . LYS A 1 270 ? 1.631 4.685 -16.909 1.00 94.94 270 LYS A CA 1
ATOM 2015 C C . LYS A 1 270 ? 0.140 4.665 -16.578 1.00 94.94 270 LYS A C 1
ATOM 2017 O O . LYS A 1 270 ? -0.569 3.755 -17.001 1.00 94.94 270 LYS A O 1
ATOM 2022 N N . ASP A 1 271 ? -0.342 5.680 -15.873 1.00 94.69 271 ASP A N 1
ATOM 2023 C CA . ASP A 1 271 ? -1.744 5.796 -15.467 1.00 94.69 271 ASP A CA 1
ATOM 2024 C C . ASP A 1 271 ? -2.671 5.928 -16.678 1.00 94.69 271 ASP A C 1
ATOM 2026 O O . ASP A 1 271 ? -3.708 5.263 -16.755 1.00 94.69 271 ASP A O 1
ATOM 2030 N N . MET A 1 272 ? -2.253 6.702 -17.683 1.00 94.38 272 MET A N 1
ATOM 2031 C CA . MET A 1 272 ? -2.925 6.782 -18.977 1.00 94.38 272 MET A CA 1
ATOM 2032 C C . MET A 1 272 ? -2.953 5.418 -19.673 1.00 94.38 272 MET A C 1
ATOM 2034 O O . MET A 1 272 ? -3.998 5.023 -20.190 1.00 94.38 272 MET A O 1
ATOM 2038 N N . ALA A 1 273 ? -1.834 4.685 -19.676 1.00 93.62 273 ALA A N 1
ATOM 2039 C CA . ALA A 1 273 ? -1.766 3.363 -20.285 1.00 93.62 273 ALA A CA 1
ATOM 2040 C C . ALA A 1 273 ? -2.767 2.395 -19.644 1.00 93.62 273 ALA A C 1
ATOM 2042 O O . ALA A 1 273 ? -3.508 1.730 -20.369 1.00 93.62 273 ALA A O 1
ATOM 2043 N N . VAL A 1 274 ? -2.835 2.359 -18.310 1.00 93.06 274 VAL A N 1
ATOM 2044 C CA . VAL A 1 274 ? -3.785 1.525 -17.553 1.00 93.06 274 VAL A CA 1
ATOM 2045 C C . VAL A 1 274 ? -5.226 1.958 -17.812 1.00 93.06 274 VAL A C 1
ATOM 2047 O O . VAL A 1 274 ? -6.066 1.132 -18.165 1.00 93.06 274 VAL A O 1
ATOM 2050 N N . THR A 1 275 ? -5.518 3.254 -17.729 1.00 92.81 275 THR A N 1
ATOM 2051 C CA . THR A 1 275 ? -6.877 3.784 -17.920 1.00 92.81 275 THR A CA 1
ATOM 2052 C C . THR A 1 275 ? -7.409 3.519 -19.328 1.00 92.81 275 THR A C 1
ATOM 2054 O O . THR A 1 275 ? -8.562 3.131 -19.498 1.00 92.81 275 THR A O 1
ATOM 2057 N N . GLN A 1 276 ? -6.567 3.685 -20.348 1.00 93.69 276 GLN A N 1
ATOM 2058 C CA . GLN A 1 276 ? -6.946 3.494 -21.751 1.00 93.69 276 GLN A CA 1
ATOM 2059 C C . GLN A 1 276 ? -6.732 2.060 -22.252 1.00 93.69 276 GLN A C 1
ATOM 2061 O O . GLN A 1 276 ? -6.993 1.788 -23.422 1.00 93.69 276 GLN A O 1
ATOM 2066 N N . GLN A 1 277 ? -6.211 1.155 -21.414 1.00 92.38 277 GLN A N 1
ATOM 2067 C CA . GLN A 1 277 ? -5.795 -0.196 -21.818 1.00 92.38 277 GLN A CA 1
ATOM 2068 C C . GLN A 1 277 ? -4.847 -0.186 -23.040 1.00 92.38 277 GLN A C 1
ATOM 2070 O O . GLN A 1 277 ? -4.890 -1.058 -23.912 1.00 92.38 277 GLN A O 1
ATOM 2075 N N . SER A 1 278 ? -3.977 0.826 -23.129 1.00 93.19 278 SER A N 1
ATOM 2076 C CA . SER A 1 278 ? -3.174 1.107 -24.322 1.00 93.19 278 SER A CA 1
ATOM 2077 C C . SER A 1 278 ? -1.810 0.425 -24.270 1.00 93.19 278 SER A C 1
ATOM 2079 O O . SER A 1 278 ? -0.883 0.891 -23.610 1.00 93.19 278 SER A O 1
ATOM 2081 N N . ARG A 1 279 ? -1.646 -0.645 -25.059 1.00 90.81 279 ARG A N 1
ATOM 2082 C CA . ARG A 1 279 ? -0.348 -1.330 -25.229 1.00 90.81 279 ARG A CA 1
ATOM 2083 C C . ARG A 1 279 ? 0.745 -0.406 -25.766 1.00 90.81 279 ARG A C 1
ATOM 2085 O O . ARG A 1 279 ? 1.907 -0.561 -25.403 1.00 90.81 279 ARG A O 1
ATOM 2092 N N . TRP A 1 280 ? 0.375 0.542 -26.628 1.00 91.94 280 TRP A N 1
ATOM 2093 C CA . TRP A 1 280 ? 1.310 1.530 -27.160 1.00 91.94 280 TRP A CA 1
ATOM 2094 C C . TRP A 1 280 ? 1.827 2.448 -26.050 1.00 91.94 280 TRP A C 1
ATOM 2096 O O . TRP A 1 280 ? 3.038 2.593 -25.902 1.00 91.94 280 TRP A O 1
ATOM 2106 N N . ALA A 1 281 ? 0.933 2.978 -25.209 1.00 93.25 281 ALA A N 1
ATOM 2107 C CA . ALA A 1 281 ? 1.325 3.813 -24.076 1.00 93.25 281 ALA A CA 1
ATOM 2108 C C . ALA A 1 281 ? 2.194 3.040 -23.070 1.00 93.25 281 ALA A C 1
ATOM 2110 O O . ALA A 1 281 ? 3.192 3.575 -22.593 1.00 93.25 281 ALA A O 1
ATOM 2111 N N . THR A 1 282 ? 1.894 1.759 -22.823 1.00 91.88 282 THR A N 1
ATOM 2112 C CA . THR A 1 282 ? 2.730 0.880 -21.987 1.00 91.88 282 THR A CA 1
ATOM 2113 C C . THR A 1 282 ? 4.130 0.693 -22.564 1.00 91.88 282 THR A C 1
ATOM 2115 O O . THR A 1 282 ? 5.111 0.750 -21.823 1.00 91.88 282 THR A O 1
ATOM 2118 N N . ALA A 1 283 ? 4.254 0.502 -23.881 1.00 90.38 283 ALA A N 1
ATOM 2119 C CA . ALA A 1 283 ? 5.553 0.399 -24.541 1.00 90.38 283 ALA A CA 1
ATOM 2120 C C . ALA A 1 283 ? 6.332 1.724 -24.473 1.00 90.38 283 ALA A C 1
ATOM 2122 O O . ALA A 1 283 ? 7.524 1.721 -24.164 1.00 90.38 283 ALA A O 1
ATOM 2123 N N . CYS A 1 284 ? 5.662 2.860 -24.696 1.00 93.06 284 CYS A N 1
ATOM 2124 C CA . CYS A 1 284 ? 6.254 4.188 -24.537 1.00 93.06 284 CYS A CA 1
ATOM 2125 C C . CYS A 1 284 ? 6.754 4.415 -23.107 1.00 93.06 284 CYS A C 1
ATOM 2127 O O . CYS A 1 284 ? 7.894 4.840 -22.927 1.00 93.06 284 CYS A O 1
ATOM 2129 N N . TRP A 1 285 ? 5.944 4.072 -22.101 1.00 94.50 285 TRP A N 1
ATOM 2130 C CA . TRP A 1 285 ? 6.337 4.131 -20.696 1.00 94.50 285 TRP A CA 1
ATOM 2131 C C . TRP A 1 285 ? 7.554 3.249 -20.417 1.00 94.50 285 TRP A C 1
ATOM 2133 O O . TRP A 1 285 ? 8.552 3.742 -19.900 1.00 94.50 285 TRP A O 1
ATOM 2143 N N . GLY A 1 286 ? 7.522 1.976 -20.820 1.00 91.31 286 GLY A N 1
ATOM 2144 C CA . GLY A 1 286 ? 8.618 1.034 -20.585 1.00 91.31 286 GLY A CA 1
ATOM 2145 C C . GLY A 1 286 ? 9.939 1.477 -21.222 1.00 91.31 286 GLY A C 1
ATOM 2146 O O . GLY A 1 286 ? 10.989 1.399 -20.578 1.00 91.31 286 GLY A O 1
ATOM 2147 N N . ASN A 1 287 ? 9.890 1.995 -22.453 1.00 90.62 287 ASN A N 1
ATOM 2148 C CA . ASN A 1 287 ? 11.061 2.525 -23.156 1.00 90.62 287 ASN A CA 1
ATOM 2149 C C . ASN A 1 287 ? 11.596 3.787 -22.481 1.00 90.62 287 ASN A C 1
ATOM 2151 O O . ASN A 1 287 ? 12.797 3.903 -22.237 1.00 90.62 287 ASN A O 1
ATOM 2155 N N . TYR A 1 288 ? 10.710 4.726 -22.150 1.00 94.00 288 TYR A N 1
ATOM 2156 C CA . TYR A 1 288 ? 11.128 5.969 -21.527 1.00 94.00 288 TYR A CA 1
ATOM 2157 C C . TYR A 1 288 ? 11.706 5.737 -20.128 1.00 94.00 288 TYR A C 1
ATOM 2159 O O . TYR A 1 288 ? 12.751 6.287 -19.777 1.00 94.00 288 TYR A O 1
ATOM 2167 N N . ARG A 1 289 ? 11.096 4.832 -19.363 1.00 93.00 289 ARG A N 1
ATOM 2168 C CA . ARG A 1 289 ? 11.593 4.402 -18.059 1.00 93.00 289 ARG A CA 1
ATOM 2169 C C . ARG A 1 289 ? 12.986 3.785 -18.167 1.00 93.00 289 ARG A C 1
ATOM 2171 O O . ARG A 1 289 ? 13.846 4.091 -17.349 1.00 93.00 289 ARG A O 1
ATOM 2178 N N . ALA A 1 290 ? 13.225 2.934 -19.166 1.00 89.44 290 ALA A N 1
ATOM 2179 C CA . ALA A 1 290 ? 14.538 2.329 -19.384 1.00 89.44 290 ALA A CA 1
ATOM 2180 C C . ALA A 1 290 ? 15.616 3.384 -19.671 1.00 89.44 290 ALA A C 1
ATOM 2182 O O . ALA A 1 290 ? 16.698 3.318 -19.094 1.00 89.44 290 ALA A O 1
ATOM 2183 N N . LEU A 1 291 ? 15.305 4.387 -20.500 1.00 91.06 291 LEU A N 1
ATOM 2184 C CA . LEU A 1 291 ? 16.207 5.513 -20.766 1.00 91.06 291 LEU A CA 1
ATOM 2185 C C . LEU A 1 291 ? 16.491 6.327 -19.497 1.00 91.06 291 LEU A C 1
ATOM 2187 O O . LEU A 1 291 ? 17.646 6.638 -19.211 1.00 91.06 291 LEU A O 1
ATOM 2191 N N . TYR A 1 292 ? 15.454 6.628 -18.712 1.00 92.69 292 TYR A N 1
ATOM 2192 C CA . TYR A 1 292 ? 15.594 7.355 -17.451 1.00 92.69 292 TYR A CA 1
ATOM 2193 C C . TYR A 1 292 ? 16.479 6.604 -16.446 1.00 92.69 292 TYR A C 1
ATOM 2195 O O . TYR A 1 292 ? 17.398 7.185 -15.868 1.00 92.69 292 TYR A O 1
ATOM 2203 N N . LEU A 1 293 ? 16.249 5.300 -16.267 1.00 91.44 293 LEU A N 1
ATOM 2204 C CA . LEU A 1 293 ? 17.066 4.459 -15.388 1.00 91.44 293 LEU A CA 1
ATOM 2205 C C . LEU A 1 293 ? 18.501 4.320 -15.908 1.00 91.44 293 LEU A C 1
ATOM 2207 O O . LEU A 1 293 ? 19.432 4.280 -15.111 1.00 91.44 293 LEU A O 1
ATOM 2211 N N . ALA A 1 294 ? 18.709 4.302 -17.227 1.00 89.75 294 ALA A N 1
ATOM 2212 C CA . ALA A 1 294 ? 20.051 4.198 -17.804 1.00 89.75 294 ALA A CA 1
ATOM 2213 C C . ALA A 1 294 ? 20.865 5.452 -17.506 1.00 89.75 294 ALA A C 1
ATOM 2215 O O . ALA A 1 294 ? 22.057 5.365 -17.218 1.00 89.75 294 ALA A O 1
ATOM 2216 N N . HIS A 1 295 ? 20.200 6.604 -17.546 1.00 91.19 295 HIS A N 1
ATOM 2217 C CA . HIS A 1 295 ? 20.798 7.886 -17.226 1.00 91.19 295 HIS A CA 1
ATOM 2218 C C . HIS A 1 295 ? 21.084 8.047 -15.727 1.00 91.19 295 HIS A C 1
ATOM 2220 O O . HIS A 1 295 ? 22.145 8.544 -15.368 1.00 91.19 295 HIS A O 1
ATOM 2226 N N . THR A 1 296 ? 20.162 7.621 -14.856 1.00 91.38 296 THR A N 1
ATOM 2227 C CA . THR A 1 296 ? 20.253 7.875 -13.406 1.00 91.38 296 THR A CA 1
ATOM 2228 C C . THR A 1 296 ? 21.010 6.802 -12.623 1.00 91.38 296 THR A C 1
ATOM 2230 O O . THR A 1 296 ? 21.714 7.138 -11.678 1.00 91.38 296 THR A O 1
ATOM 2233 N N . GLN A 1 297 ? 20.899 5.528 -13.011 1.00 91.62 297 GLN A N 1
ATOM 2234 C CA . GLN A 1 297 ? 21.512 4.388 -12.308 1.00 91.62 297 GLN A CA 1
ATOM 2235 C C . GLN A 1 297 ? 22.710 3.786 -13.062 1.00 91.62 297 GLN A C 1
ATOM 2237 O O . GLN A 1 297 ? 23.514 3.047 -12.494 1.00 91.62 297 GLN A O 1
ATOM 2242 N N . GLY A 1 298 ? 22.843 4.087 -14.357 1.00 90.38 298 GLY A N 1
ATOM 2243 C CA . GLY A 1 298 ? 23.909 3.568 -15.208 1.00 90.38 298 GLY A CA 1
ATOM 2244 C C . GLY A 1 298 ? 23.662 2.155 -15.754 1.00 90.38 298 GLY A C 1
ATOM 2245 O O . GLY A 1 298 ? 22.769 1.412 -15.338 1.00 90.38 298 GLY A O 1
ATOM 2246 N N . ALA A 1 299 ? 24.492 1.763 -16.724 1.00 87.56 299 ALA A N 1
ATOM 2247 C CA . ALA A 1 299 ? 24.322 0.517 -17.476 1.00 87.56 299 ALA A CA 1
ATOM 2248 C C . ALA A 1 299 ? 24.510 -0.754 -16.625 1.00 87.56 299 ALA A C 1
ATOM 2250 O O . ALA A 1 299 ? 23.814 -1.746 -16.843 1.00 87.56 299 ALA A O 1
ATOM 2251 N N . ALA A 1 300 ? 25.422 -0.726 -15.647 1.00 88.31 300 ALA A N 1
ATOM 2252 C CA . ALA A 1 300 ? 25.691 -1.870 -14.774 1.00 88.31 300 ALA A CA 1
ATOM 2253 C C . ALA A 1 300 ? 24.477 -2.218 -13.899 1.00 88.31 300 ALA A C 1
ATOM 2255 O O . ALA A 1 300 ? 24.089 -3.384 -13.808 1.00 88.31 300 ALA A O 1
ATOM 2256 N N . TRP A 1 301 ? 23.826 -1.201 -13.326 1.00 88.88 301 TRP A N 1
ATOM 2257 C CA . TRP A 1 301 ? 22.631 -1.389 -12.509 1.00 88.88 301 TRP A CA 1
ATOM 2258 C C . TRP A 1 301 ? 21.463 -1.943 -13.333 1.00 88.88 301 TRP A C 1
ATOM 2260 O O . TRP A 1 301 ? 20.787 -2.875 -12.895 1.00 88.88 301 TRP A O 1
ATOM 2270 N N . ILE A 1 302 ? 21.266 -1.446 -14.563 1.00 86.19 302 ILE A N 1
ATOM 2271 C CA . ILE A 1 302 ? 20.255 -1.993 -15.484 1.00 86.19 302 ILE A CA 1
ATOM 2272 C C . ILE A 1 302 ? 20.526 -3.457 -15.803 1.00 86.19 302 ILE A C 1
ATOM 2274 O O . ILE A 1 302 ? 19.593 -4.258 -15.794 1.00 86.19 302 ILE A O 1
ATOM 2278 N N . ALA A 1 303 ? 21.776 -3.817 -16.102 1.00 86.44 303 ALA A N 1
ATOM 2279 C CA . ALA A 1 303 ? 22.125 -5.193 -16.437 1.00 86.44 303 ALA A CA 1
ATOM 2280 C C . ALA A 1 303 ? 21.766 -6.154 -15.291 1.00 86.44 303 ALA A C 1
ATOM 2282 O O . ALA A 1 303 ? 21.205 -7.220 -15.543 1.00 86.44 303 ALA A O 1
ATOM 2283 N N . GLN A 1 304 ? 22.006 -5.735 -14.046 1.00 86.81 304 GLN A N 1
ATOM 2284 C CA . GLN A 1 304 ? 21.659 -6.497 -12.847 1.00 86.81 304 GLN A CA 1
ATOM 2285 C C . GLN A 1 304 ? 20.140 -6.634 -12.639 1.00 86.81 304 GLN A C 1
ATOM 2287 O O . GLN A 1 304 ? 19.673 -7.701 -12.252 1.00 86.81 304 GLN A O 1
ATOM 2292 N N . HIS A 1 305 ? 19.357 -5.589 -12.927 1.00 84.94 305 HIS A N 1
ATOM 2293 C CA . HIS A 1 305 ? 17.914 -5.548 -12.638 1.00 84.94 305 HIS A CA 1
ATOM 2294 C C . HIS A 1 305 ? 17.023 -5.800 -13.864 1.00 84.94 305 HIS A C 1
ATOM 2296 O O . HIS A 1 305 ? 15.802 -5.651 -13.797 1.00 84.94 305 HIS A O 1
ATOM 2302 N N . ARG A 1 306 ? 17.605 -6.210 -14.997 1.00 81.94 306 ARG A N 1
ATOM 2303 C CA . ARG A 1 306 ? 16.905 -6.318 -16.287 1.00 81.94 306 ARG A CA 1
ATOM 2304 C C . ARG A 1 306 ? 15.651 -7.187 -16.229 1.00 81.94 306 ARG A C 1
ATOM 2306 O O . ARG A 1 306 ? 14.648 -6.810 -16.823 1.00 81.94 306 ARG A O 1
ATOM 2313 N N . ALA A 1 307 ? 15.708 -8.321 -15.531 1.00 76.94 307 ALA A N 1
ATOM 2314 C CA . ALA A 1 307 ? 14.587 -9.259 -15.434 1.00 76.94 307 ALA A CA 1
ATOM 2315 C C . ALA A 1 307 ? 13.380 -8.665 -14.688 1.00 76.94 307 ALA A C 1
ATOM 2317 O O . ALA A 1 307 ? 12.240 -8.931 -15.052 1.00 76.94 307 ALA A O 1
ATOM 2318 N N . ILE A 1 308 ? 13.647 -7.833 -13.680 1.00 74.69 308 ILE A N 1
ATOM 2319 C CA . ILE A 1 308 ? 12.637 -7.144 -12.868 1.00 74.69 308 ILE A CA 1
ATOM 2320 C C . ILE A 1 308 ? 12.046 -5.985 -13.674 1.00 74.69 308 ILE A C 1
ATOM 2322 O O . ILE A 1 308 ? 10.834 -5.810 -13.738 1.00 74.69 308 ILE A O 1
ATOM 2326 N N . LEU A 1 309 ? 12.898 -5.207 -14.342 1.00 75.94 309 LEU A N 1
ATOM 2327 C CA . LEU A 1 309 ? 12.456 -4.052 -15.116 1.00 75.94 309 LEU A CA 1
ATOM 2328 C C . LEU A 1 309 ? 11.678 -4.480 -16.368 1.00 75.94 309 LEU A C 1
ATOM 2330 O O . LEU A 1 309 ? 10.632 -3.914 -16.667 1.00 75.94 309 LEU A O 1
ATOM 2334 N N . HIS A 1 310 ? 12.152 -5.476 -17.108 1.00 74.06 310 HIS A N 1
ATOM 2335 C CA . HIS A 1 310 ? 11.573 -5.881 -18.388 1.00 74.06 310 HIS A CA 1
ATOM 2336 C C . HIS A 1 310 ? 11.048 -7.316 -18.327 1.00 74.06 310 HIS A C 1
ATOM 2338 O O . HIS A 1 310 ? 11.680 -8.213 -18.896 1.00 74.06 310 HIS A O 1
ATOM 2344 N N . PRO A 1 311 ? 9.901 -7.558 -17.666 1.00 70.19 311 PRO A N 1
ATOM 2345 C CA . PRO A 1 311 ? 9.304 -8.879 -17.689 1.00 70.19 311 PRO A CA 1
ATOM 2346 C C . PRO A 1 311 ? 8.907 -9.238 -19.134 1.00 70.19 311 PRO A C 1
ATOM 2348 O O . PRO A 1 311 ? 8.476 -8.367 -19.898 1.00 70.19 311 PRO A O 1
ATOM 2351 N N . PRO A 1 312 ? 9.051 -10.514 -19.535 1.00 66.25 312 PRO A N 1
ATOM 2352 C CA . PRO A 1 312 ? 8.814 -10.961 -20.911 1.00 66.25 312 PRO A CA 1
ATOM 2353 C C . PRO A 1 312 ? 7.361 -10.761 -21.361 1.00 66.25 312 PRO A C 1
ATOM 2355 O O . PRO A 1 312 ? 7.089 -10.640 -22.554 1.00 66.25 312 PRO A O 1
ATOM 2358 N N . THR A 1 313 ? 6.430 -10.695 -20.410 1.00 69.44 313 THR A N 1
ATOM 2359 C CA . THR A 1 313 ? 5.025 -10.378 -20.646 1.00 69.44 313 THR A CA 1
ATOM 2360 C C . THR A 1 313 ? 4.562 -9.351 -19.624 1.00 69.44 313 THR A C 1
ATOM 2362 O O . THR A 1 313 ? 4.528 -9.659 -18.438 1.00 69.44 313 THR A O 1
ATOM 2365 N N . LEU A 1 314 ? 4.173 -8.159 -20.079 1.00 76.75 314 LEU A N 1
ATOM 2366 C CA . LEU A 1 314 ? 3.437 -7.191 -19.265 1.00 76.75 314 LEU A CA 1
ATOM 2367 C C . LEU A 1 314 ? 1.946 -7.339 -19.552 1.00 76.75 314 LEU A C 1
ATOM 2369 O O . LEU A 1 314 ? 1.523 -7.286 -20.712 1.00 76.75 314 LEU A O 1
ATOM 2373 N N . ARG A 1 315 ? 1.152 -7.523 -18.499 1.00 81.94 315 ARG A N 1
ATOM 2374 C CA . ARG A 1 315 ? -0.312 -7.492 -18.575 1.00 81.94 315 ARG A CA 1
ATOM 2375 C C . ARG A 1 315 ? -0.807 -6.116 -18.156 1.00 81.94 315 ARG A C 1
ATOM 2377 O O . ARG A 1 315 ? -0.167 -5.447 -17.353 1.00 81.94 315 ARG A O 1
ATOM 2384 N N . MET A 1 316 ? -1.930 -5.684 -18.712 1.00 83.88 316 MET A N 1
ATOM 2385 C CA . MET A 1 316 ? -2.565 -4.438 -18.287 1.00 83.88 316 MET A CA 1
ATOM 2386 C C . MET A 1 316 ? -3.487 -4.736 -17.116 1.00 83.88 316 MET A C 1
ATOM 2388 O O . MET A 1 316 ? -4.315 -5.637 -17.226 1.00 83.88 316 MET A O 1
ATOM 2392 N N . GLY A 1 317 ? -3.315 -4.005 -16.016 1.00 81.31 317 GLY A N 1
ATOM 2393 C CA . GLY A 1 317 ? -4.263 -4.020 -14.909 1.00 81.31 317 GLY A CA 1
ATOM 2394 C C . GLY A 1 317 ? -5.477 -3.171 -15.241 1.00 81.31 317 GLY A C 1
ATOM 2395 O O . GLY A 1 317 ? -5.551 -2.554 -16.308 1.00 81.31 317 GLY A O 1
ATOM 2396 N N . HIS A 1 318 ? -6.423 -3.109 -14.318 1.00 80.31 318 HIS A N 1
ATOM 2397 C CA . HIS A 1 318 ? -7.598 -2.258 -14.452 1.00 80.31 318 HIS A CA 1
ATOM 2398 C C . HIS A 1 318 ? -7.408 -0.942 -13.696 1.00 80.31 318 HIS A C 1
ATOM 2400 O O . HIS A 1 318 ? -6.657 -0.858 -12.726 1.00 80.31 318 HIS A O 1
ATOM 2406 N N . ALA A 1 319 ? -8.078 0.116 -14.156 1.00 78.50 319 ALA A N 1
ATOM 2407 C CA . ALA A 1 319 ? -8.143 1.344 -13.376 1.00 78.50 319 ALA A CA 1
ATOM 2408 C C . ALA A 1 319 ? -8.913 1.062 -12.071 1.00 78.50 319 ALA A C 1
ATOM 2410 O O . ALA A 1 319 ? -9.965 0.413 -12.124 1.00 78.50 319 ALA A O 1
ATOM 2411 N N . PRO A 1 320 ? -8.429 1.531 -10.909 1.00 75.31 320 PRO A N 1
ATOM 2412 C CA . PRO A 1 320 ? -9.078 1.233 -9.646 1.00 75.31 320 PRO A CA 1
ATOM 2413 C C . PRO A 1 320 ? -10.436 1.927 -9.588 1.00 75.31 320 PRO A C 1
ATOM 2415 O O . PRO A 1 320 ? -10.534 3.150 -9.542 1.00 75.31 320 PRO A O 1
ATOM 2418 N N . GLY A 1 321 ? -11.510 1.139 -9.563 1.00 70.75 321 GLY A N 1
ATOM 2419 C CA . GLY A 1 321 ? -12.869 1.678 -9.470 1.00 70.75 321 GLY A CA 1
ATOM 2420 C C . GLY A 1 321 ? -13.224 2.229 -8.083 1.00 70.75 321 GLY A C 1
ATOM 2421 O O . GLY A 1 321 ? -14.193 2.974 -7.952 1.00 70.75 321 GLY A O 1
ATOM 2422 N N . ARG A 1 322 ? -12.472 1.846 -7.039 1.00 74.12 322 ARG A N 1
ATOM 2423 C CA . ARG A 1 322 ? -12.793 2.119 -5.620 1.00 74.12 322 ARG A CA 1
ATOM 2424 C C . ARG A 1 322 ? -11.694 2.838 -4.836 1.00 74.12 322 ARG A C 1
ATOM 2426 O O . ARG A 1 322 ? -11.907 3.151 -3.664 1.00 74.12 322 ARG A O 1
ATOM 2433 N N . ILE A 1 323 ? -10.549 3.088 -5.465 1.00 77.50 323 ILE A N 1
ATOM 2434 C CA . ILE A 1 323 ? -9.413 3.786 -4.863 1.00 77.50 323 ILE A CA 1
ATOM 2435 C C . ILE A 1 323 ? -9.233 5.087 -5.636 1.00 77.50 323 ILE A C 1
ATOM 2437 O O . ILE A 1 323 ? -9.024 5.049 -6.849 1.00 77.50 323 ILE A O 1
ATOM 2441 N N . ARG A 1 324 ? -9.364 6.213 -4.938 1.00 75.19 324 ARG A N 1
ATOM 2442 C CA . ARG A 1 324 ? -9.132 7.553 -5.483 1.00 75.19 324 ARG A CA 1
ATOM 2443 C C . ARG A 1 324 ? -7.794 8.089 -5.015 1.00 75.19 324 ARG A C 1
ATOM 2445 O O . ARG A 1 324 ? -7.506 7.909 -3.814 1.00 75.19 324 ARG A O 1
#

Secondary structure (DSSP, 8-state):
-----------PPPPPPPPP------------PPPPP-EEEEEESS-PPTTSEEPPPPP--SSSHHHHHHHHHHHHHHH---SSEEEEEETTHHHHHT--HHHHHHHHHHHHHTT--SEEEEEPPHHHHHH-SSHHHHHHHHSTTHHHHHHHHHHHHT-----TTEEPPGGG-EEEEEEEE-TTHHHHHHHHHHHHHHHHHHHS-HHHHHHHT-S---TTS--HHHHHHHHTHHHIIIIITTT--EEEEPPGGGSSSPP-HHHHHHHHHHHHHHHTT-HHHHHHHHHHHHHHHHHHHHHHHHHHHHHHHS-S-PEE----SSB-

Sequence (324 aa):
MATRKAPSPKASARRAAPSQRAASSPHAPSSSTPSAPQIRWYAYPGTVAPGCTALPALPAEDACATLGALRALAHATQRKPRADWYGLVGTEGWTQTGWNAATLANAVQECAGAGEADVCFCQAPAEVEALYHNPWLYAEHTHPHCGTLARAVLDAAGLDGDSPDTVAHSACFVSGHILIARAAFWPRFVAFLDDVLAHARAKLGKTARVALFDETPPADRTRYLDVLTTLLLIPFLEDAANGLRACKLALPSSEEPPPNPHVRMLRELKDMAVTQQSRWATACWGNYRALYLAHTQGAAWIAQHRAILHPPTLRMGHAPGRIR